Protein AF-A0A966V873-F1 (afdb_monomer_lite)

Secondary structure (DSSP, 8-state):
-----THHHHHHHHHHHHHHHHHHHHHHHHHHHHHHHHHHHHHHHHHHHHHHTT------------S--S-B---S-TTSSBPPEES-HHHHHHHHHHHHHHH-TT-TTTT-HHHHHHHHHHTTB-HHHHHHHHHHHHTTTTS--SS--S-THHHHHHHHHT-TT--B--TTSSEEE-TTSPEEE--SSHHHHH----BTTB----HHHHHHHHTGGGT--SHHHHHHHHS-GGGT--HHHHHHHHHHHHHHHHHHHGGGEE----S------------

pLDDT: mean 72.79, std 21.74, range [27.0, 98.56]

Radius of gyration: 26.05 Å; chains: 1; bounding box: 42×102×85 Å

Sequence (279 aa):
MKIINVKLYVKNLHIVQTYIVCGLTSLTLILFALPVSTYAAQKQLTRNQLKALGVYYLDTIVERPSTVSGPVAGSGSCYELAMPQINDLAVLAKAIDDHIKSKRPASPFVGLGADIVQGAVRNGVNPMFVVGNLRMESAYGTTGTGGAADTKDLATLLHRNFNAFGRTAGASQPNFASSTGRLWYKYPSWKDSVNSPGSSTTNTTDQPSLMKKVYLDDGLLTIGQYLGRYAPASDGNDESVYGKVLKEVIGSIISNAGSALNCTDNTTVVSAAGGQQAP

Foldseek 3Di:
DDDDDPVVVVVVVVVVVVVVVVVVVVVVVVVVVVVVVVVLVVLVVVCVVCVVVQNNDDDDQDDDDPDQDAWDDWDAFLQWQFAFTFGHQVLLLVLLLCLLCVQPVPAPCNVLSSLLSRLLSSLRTHSLLVSLLLCQQANRLPGGDDAPPDDPCRNVQCQQQVASRQAFGGPPAQWDADPVRTTRHRAPHVSLQRHDSDDPVHPRHHPSNVSRPPAVSVVNIHLLSCCCPRPNCVSVDDSVVSSVSSCVSSVSSCVSSPPSGDRPDPDDDPPPDDDDDDD

Structure (mmCIF, N/CA/C/O backbone):
data_AF-A0A966V873-F1
#
_entry.id   AF-A0A966V873-F1
#
loop_
_atom_site.group_PDB
_atom_site.id
_atom_site.type_symbol
_atom_site.label_atom_id
_atom_site.label_alt_id
_atom_site.label_comp_id
_atom_site.label_asym_id
_atom_site.label_entity_id
_atom_site.label_seq_id
_atom_site.pdbx_PDB_ins_code
_atom_site.Cartn_x
_atom_site.Cartn_y
_atom_site.Cartn_z
_atom_site.occupancy
_atom_site.B_iso_or_equiv
_atom_site.auth_seq_id
_atom_site.auth_comp_id
_atom_site.auth_asym_id
_atom_site.auth_atom_id
_atom_site.pdbx_PDB_model_num
ATOM 1 N N . MET A 1 1 ? -16.398 -60.148 66.668 1.00 37.19 1 MET A N 1
ATOM 2 C CA . MET A 1 1 ? -16.909 -59.005 65.879 1.00 37.19 1 MET A CA 1
ATOM 3 C C . MET A 1 1 ? -15.748 -58.036 65.657 1.00 37.19 1 MET A C 1
ATOM 5 O O . MET A 1 1 ? -15.286 -57.443 66.621 1.00 37.19 1 MET A O 1
ATOM 9 N N . LYS A 1 2 ? -15.166 -57.982 64.448 1.00 40.66 2 LYS A N 1
ATOM 10 C CA . LYS A 1 2 ? -14.027 -57.099 64.121 1.00 40.66 2 LYS A CA 1
ATOM 11 C C . LYS A 1 2 ? -14.566 -55.840 63.443 1.00 40.66 2 LYS A C 1
ATOM 13 O O . LYS A 1 2 ? -15.080 -55.922 62.334 1.00 40.66 2 LYS A O 1
ATOM 18 N N . ILE A 1 3 ? -14.457 -54.699 64.116 1.00 43.62 3 ILE A N 1
ATOM 19 C CA . ILE A 1 3 ? -14.801 -53.389 63.555 1.00 43.62 3 ILE A CA 1
ATOM 20 C C . ILE A 1 3 ? -13.621 -52.954 62.681 1.00 43.62 3 ILE A C 1
ATOM 22 O O . ILE A 1 3 ? -12.555 -52.610 63.188 1.00 43.62 3 ILE A O 1
ATOM 26 N N . ILE A 1 4 ? -13.792 -53.031 61.361 1.00 45.78 4 ILE A N 1
ATOM 27 C CA . ILE A 1 4 ? -12.821 -52.505 60.399 1.00 45.78 4 ILE A CA 1
ATOM 28 C C . ILE A 1 4 ? -12.968 -50.980 60.379 1.00 45.78 4 ILE A C 1
ATOM 30 O O . ILE A 1 4 ? -14.064 -50.436 60.270 1.00 45.78 4 ILE A O 1
ATOM 34 N N . ASN A 1 5 ? -11.842 -50.295 60.549 1.00 47.16 5 ASN A N 1
ATOM 35 C CA . ASN A 1 5 ? -11.756 -48.860 60.782 1.00 47.16 5 ASN A CA 1
ATOM 36 C C . ASN A 1 5 ? -12.041 -48.075 59.481 1.00 47.16 5 ASN A C 1
ATOM 38 O O . ASN A 1 5 ? -11.161 -47.885 58.643 1.00 47.16 5 ASN A O 1
ATOM 42 N N . VAL A 1 6 ? -13.288 -47.622 59.314 1.00 50.84 6 VAL A N 1
ATOM 43 C CA . VAL A 1 6 ? -13.828 -46.937 58.116 1.00 50.84 6 VAL A CA 1
ATOM 44 C C . VAL A 1 6 ? -13.081 -45.635 57.767 1.00 50.84 6 VAL A C 1
ATOM 46 O O . VAL A 1 6 ? -13.083 -45.200 56.616 1.00 50.84 6 VAL A O 1
ATOM 49 N N . LYS A 1 7 ? -12.356 -45.029 58.719 1.00 46.31 7 LYS A N 1
ATOM 50 C CA . LYS A 1 7 ? -11.635 -43.761 58.504 1.00 46.31 7 LYS A CA 1
ATOM 51 C C . LYS A 1 7 ? -10.459 -43.848 57.520 1.00 46.31 7 LYS A C 1
ATOM 53 O O . LYS A 1 7 ? -10.121 -42.827 56.925 1.00 46.31 7 LYS A O 1
ATOM 58 N N . LEU A 1 8 ? -9.850 -45.021 57.311 1.00 45.84 8 LEU A N 1
ATOM 59 C CA . LEU A 1 8 ? -8.729 -45.151 56.364 1.00 45.84 8 LEU A CA 1
ATOM 60 C C . LEU A 1 8 ? -9.183 -45.175 54.893 1.00 45.84 8 LEU A C 1
ATOM 62 O O . LEU A 1 8 ? -8.439 -44.746 54.015 1.00 45.84 8 LEU A O 1
ATOM 66 N N . TYR A 1 9 ? -10.407 -45.633 54.619 1.00 42.59 9 TYR A N 1
ATOM 67 C CA . TYR A 1 9 ? -10.900 -45.822 53.250 1.00 42.59 9 TYR A CA 1
ATOM 68 C C . TYR A 1 9 ? -11.278 -44.493 52.572 1.00 42.59 9 TYR A C 1
ATOM 70 O O . TYR A 1 9 ? -11.053 -44.305 51.379 1.00 42.59 9 TYR A O 1
ATOM 78 N N . VAL A 1 10 ? -11.775 -43.525 53.348 1.00 50.25 10 VAL A N 1
ATOM 79 C CA . VAL A 1 10 ? -12.246 -42.227 52.830 1.00 50.25 10 VAL A CA 1
ATOM 80 C C . VAL A 1 10 ? -11.087 -41.294 52.442 1.00 50.25 10 VAL A C 1
ATOM 82 O O . VAL A 1 10 ? -11.186 -40.569 51.455 1.00 50.25 10 VAL A O 1
ATOM 85 N N . LYS A 1 11 ? -9.949 -41.343 53.154 1.00 47.41 11 LYS A N 1
ATOM 86 C CA . LYS A 1 11 ? -8.761 -40.531 52.811 1.00 47.41 11 LYS A CA 1
ATOM 87 C C . LYS A 1 11 ? -8.122 -40.948 51.485 1.00 47.41 11 LYS A C 1
ATOM 89 O O . LYS A 1 11 ? -7.704 -40.083 50.722 1.00 47.41 11 LYS A O 1
ATOM 94 N N . ASN A 1 12 ? -8.084 -42.247 51.189 1.00 46.81 12 ASN A N 1
ATOM 95 C CA . ASN A 1 12 ? -7.509 -42.743 49.937 1.00 46.81 12 ASN A CA 1
ATOM 96 C C . ASN A 1 12 ? -8.406 -42.445 48.726 1.00 46.81 12 ASN A C 1
ATOM 98 O O . ASN A 1 12 ? -7.890 -42.195 47.640 1.00 46.81 12 ASN A O 1
ATOM 102 N N . LEU A 1 13 ? -9.729 -42.386 48.910 1.00 46.03 13 LEU A N 1
ATOM 103 C CA . LEU A 1 13 ? -10.665 -42.088 47.825 1.00 46.03 13 LEU A CA 1
ATOM 104 C C . LEU A 1 13 ? -10.528 -40.640 47.317 1.00 46.03 13 LEU A C 1
ATOM 106 O O . LEU A 1 13 ? -10.467 -40.426 46.110 1.00 46.03 13 LEU A O 1
ATOM 110 N N . HIS A 1 14 ? -10.376 -39.656 48.214 1.00 48.66 14 HIS A N 1
ATOM 111 C CA . HIS A 1 14 ? -10.175 -38.252 47.820 1.00 48.66 14 HIS A CA 1
ATOM 112 C C . HIS A 1 14 ? -8.833 -37.990 47.122 1.00 48.66 14 HIS A C 1
ATOM 114 O O . HIS A 1 14 ? -8.759 -37.162 46.211 1.00 48.66 14 HIS A O 1
ATOM 120 N N . ILE A 1 15 ? -7.779 -38.710 47.510 1.00 53.22 15 ILE A N 1
ATOM 121 C CA . ILE A 1 15 ? -6.464 -38.596 46.870 1.00 53.22 15 ILE A CA 1
ATOM 122 C C . ILE A 1 15 ? -6.537 -39.136 45.432 1.00 53.22 15 ILE A C 1
ATOM 124 O O . ILE A 1 15 ? -6.120 -38.452 44.499 1.00 53.22 15 ILE A O 1
ATOM 128 N N . VAL A 1 16 ? -7.159 -40.301 45.222 1.00 51.00 16 VAL A N 1
ATOM 129 C CA . VAL A 1 16 ? -7.329 -40.905 43.885 1.00 51.00 16 VAL A CA 1
ATOM 130 C C . VAL A 1 16 ? -8.210 -40.040 42.972 1.00 51.00 16 VAL A C 1
ATOM 132 O O . VAL A 1 16 ? -7.888 -39.861 41.799 1.00 51.00 16 VAL A O 1
ATOM 135 N N . GLN A 1 17 ? -9.270 -39.424 43.504 1.00 47.38 17 GLN A N 1
ATOM 136 C CA . GLN A 1 17 ? -10.156 -38.543 42.731 1.00 47.38 17 GLN A CA 1
ATOM 137 C C . GLN A 1 17 ? -9.451 -37.258 42.260 1.00 47.38 17 GLN A C 1
ATOM 139 O O . GLN A 1 17 ? -9.687 -36.800 41.144 1.00 47.38 17 GLN A O 1
ATOM 144 N N . THR A 1 18 ? -8.535 -36.712 43.065 1.00 50.09 18 THR A N 1
ATOM 145 C CA . THR A 1 18 ? -7.784 -35.489 42.727 1.00 50.09 18 THR A CA 1
ATOM 146 C C . THR A 1 18 ? -6.744 -35.740 41.625 1.00 50.09 18 THR A C 1
ATOM 148 O O . THR A 1 18 ? -6.610 -34.931 40.706 1.00 50.09 18 THR A O 1
ATOM 151 N N . TYR A 1 19 ? -6.055 -36.889 41.643 1.00 51.12 19 TYR A N 1
ATOM 152 C CA . TYR A 1 19 ? -5.093 -37.244 40.589 1.00 51.12 19 TYR A CA 1
ATOM 153 C C . TYR A 1 19 ? -5.759 -37.550 39.239 1.00 51.12 19 TYR A C 1
ATOM 155 O O . TYR A 1 19 ? -5.206 -37.199 38.197 1.00 51.12 19 TYR A O 1
ATOM 163 N N . ILE A 1 20 ? -6.960 -38.138 39.237 1.00 53.00 20 ILE A N 1
ATOM 164 C CA . ILE A 1 20 ? -7.713 -38.421 38.003 1.00 53.00 20 ILE A CA 1
ATOM 165 C C . ILE A 1 20 ? -8.189 -37.118 37.335 1.00 53.00 20 ILE A C 1
ATOM 167 O O . ILE A 1 20 ? -8.072 -36.976 36.117 1.00 53.00 20 ILE A O 1
ATOM 171 N N . VAL A 1 21 ? -8.648 -36.131 38.114 1.00 50.31 21 VAL A N 1
ATOM 172 C CA . VAL A 1 21 ? -9.117 -34.833 37.590 1.00 50.31 21 VAL A CA 1
ATOM 173 C C . VAL A 1 21 ? -7.961 -33.968 37.057 1.00 50.31 21 VAL A C 1
ATOM 175 O O . VAL A 1 21 ? -8.098 -33.357 35.994 1.00 50.31 21 VAL A O 1
ATOM 178 N N . CYS A 1 22 ? -6.793 -33.963 37.711 1.00 50.56 22 CYS A N 1
ATOM 179 C CA . CYS A 1 22 ? -5.600 -33.281 37.182 1.00 50.56 22 CYS A CA 1
ATOM 180 C C . CYS A 1 22 ? -4.996 -33.993 35.955 1.00 50.56 22 CYS A C 1
ATOM 182 O O . CYS A 1 22 ? -4.535 -33.331 35.026 1.00 50.56 22 CYS A O 1
ATOM 184 N N . GLY A 1 23 ? -5.021 -35.330 35.906 1.00 48.12 23 GLY A N 1
ATOM 185 C CA . GLY A 1 23 ? -4.527 -36.097 34.756 1.00 48.12 23 GLY A CA 1
ATOM 186 C C . GLY A 1 23 ? -5.376 -35.907 33.494 1.00 48.12 23 GLY A C 1
ATOM 187 O O . GLY A 1 23 ? -4.832 -35.715 32.408 1.00 48.12 23 GLY A O 1
ATOM 188 N N . LEU A 1 24 ? -6.707 -35.885 33.635 1.00 50.31 24 LEU A N 1
ATOM 189 C CA . LEU A 1 24 ? -7.634 -35.682 32.515 1.00 50.31 24 LEU A CA 1
ATOM 190 C C . LEU A 1 24 ? -7.596 -34.251 31.962 1.00 50.31 24 LEU A C 1
ATOM 192 O O . LEU A 1 24 ? -7.612 -34.085 30.746 1.00 50.31 24 LEU A O 1
ATOM 196 N N . THR A 1 25 ? -7.471 -33.231 32.819 1.00 49.88 25 THR A N 1
ATOM 197 C CA . THR A 1 25 ? -7.364 -31.826 32.373 1.00 49.88 25 THR A CA 1
ATOM 198 C C . THR A 1 25 ? -6.040 -31.543 31.653 1.00 49.88 25 THR A C 1
ATOM 200 O O . THR A 1 25 ? -6.026 -30.853 30.629 1.00 49.88 25 THR A O 1
ATOM 203 N N . SER A 1 26 ? -4.943 -32.156 32.109 1.00 51.91 26 SER A N 1
ATOM 204 C CA . SER A 1 26 ? -3.627 -32.079 31.455 1.00 51.91 26 SER A CA 1
ATOM 205 C C . SER A 1 26 ? -3.613 -32.770 30.085 1.00 51.91 26 SER A C 1
ATOM 207 O O . SER A 1 26 ? -3.055 -32.239 29.126 1.00 51.91 26 SER A O 1
ATOM 209 N N . LEU A 1 27 ? -4.270 -33.930 29.960 1.00 44.75 27 LEU A N 1
ATOM 210 C CA . LEU A 1 27 ? -4.341 -34.681 28.702 1.00 44.75 27 LEU A CA 1
ATOM 211 C C . LEU A 1 27 ? -5.223 -33.976 27.657 1.00 44.75 27 LEU A C 1
ATOM 213 O O . LEU A 1 27 ? -4.875 -33.962 26.476 1.00 44.75 27 LEU A O 1
ATOM 217 N N . THR A 1 28 ? -6.311 -33.317 28.077 1.00 51.28 28 THR A N 1
ATOM 218 C CA . THR A 1 28 ? -7.119 -32.483 27.172 1.00 51.28 28 THR A CA 1
ATOM 219 C C . THR A 1 28 ? -6.353 -31.261 26.660 1.00 51.28 28 THR A C 1
ATOM 221 O O . THR A 1 28 ? -6.455 -30.955 25.476 1.00 51.28 28 THR A O 1
ATOM 224 N N . LEU A 1 29 ? -5.518 -30.604 27.478 1.00 48.44 29 LEU A N 1
ATOM 225 C CA . LEU A 1 29 ? -4.709 -29.463 27.016 1.00 48.44 29 LEU A CA 1
ATOM 226 C C . LEU A 1 29 ? -3.662 -29.867 25.961 1.00 48.44 29 LEU A C 1
ATOM 228 O O . LEU A 1 29 ? -3.406 -29.113 25.023 1.00 48.44 29 LEU A O 1
ATOM 232 N N . ILE A 1 30 ? -3.084 -31.065 26.084 1.00 49.97 30 ILE A N 1
ATOM 233 C CA . ILE A 1 30 ? -2.081 -31.581 25.138 1.00 49.97 30 ILE A CA 1
ATOM 234 C C . ILE A 1 30 ? -2.737 -31.976 23.803 1.00 49.97 30 ILE A C 1
ATOM 236 O O . ILE A 1 30 ? -2.179 -31.702 22.742 1.00 49.97 30 ILE A O 1
ATOM 240 N N . LEU A 1 31 ? -3.948 -32.542 23.824 1.00 48.44 31 LEU A N 1
ATOM 241 C CA . LEU A 1 31 ? -4.671 -32.938 22.607 1.00 48.44 31 LEU A CA 1
ATOM 242 C C . LEU A 1 31 ? -5.185 -31.748 21.771 1.00 48.44 31 LEU A C 1
ATOM 244 O O . LEU A 1 31 ? -5.265 -31.874 20.551 1.00 48.44 31 LEU A O 1
ATOM 248 N N . PHE A 1 32 ? -5.455 -30.583 22.375 1.00 48.62 32 PHE A N 1
ATOM 249 C CA . PHE A 1 32 ? -5.825 -29.363 21.633 1.00 48.62 32 PHE A CA 1
ATOM 250 C C . PHE A 1 32 ? -4.624 -28.533 21.139 1.00 48.62 32 PHE A C 1
ATOM 252 O O . PHE A 1 32 ? -4.775 -27.751 20.201 1.00 48.62 32 PHE A O 1
ATOM 259 N N . ALA A 1 33 ? -3.422 -28.718 21.699 1.00 47.09 33 ALA A N 1
ATOM 260 C CA . ALA A 1 33 ? -2.217 -27.994 21.274 1.00 47.09 33 ALA A CA 1
ATOM 261 C C . ALA A 1 33 ? -1.510 -28.616 20.046 1.00 47.09 33 ALA A C 1
ATOM 263 O O . ALA A 1 33 ? -0.855 -27.913 19.272 1.00 47.09 33 ALA A O 1
ATOM 264 N N . LEU A 1 34 ? -1.658 -29.927 19.831 1.00 45.59 34 LEU A N 1
ATOM 265 C CA . LEU A 1 34 ? -1.016 -30.657 18.728 1.00 45.59 34 LEU A CA 1
ATOM 266 C C . LEU A 1 34 ? -1.559 -30.346 17.308 1.00 45.59 34 LEU A C 1
ATOM 268 O O . LEU A 1 34 ? -0.739 -30.264 16.385 1.00 45.59 34 LEU A O 1
ATOM 272 N N . PRO A 1 35 ? -2.869 -30.122 17.063 1.00 47.97 35 PRO A N 1
ATOM 273 C CA . PRO A 1 35 ? -3.351 -29.845 15.704 1.00 47.97 35 PRO A CA 1
ATOM 274 C C . PRO A 1 35 ? -3.016 -28.427 15.205 1.00 47.97 35 PRO A C 1
ATOM 276 O O . PRO A 1 35 ? -2.856 -28.220 14.005 1.00 47.97 35 PRO A O 1
ATOM 279 N N . VAL A 1 36 ? -2.857 -27.440 16.097 1.00 49.72 36 VAL A N 1
ATOM 280 C CA . VAL A 1 36 ? -2.566 -26.050 15.686 1.00 49.72 36 VAL A CA 1
ATOM 281 C C . VAL A 1 36 ? -1.094 -25.881 15.291 1.00 49.72 36 VAL A C 1
ATOM 283 O O . VAL A 1 36 ? -0.786 -25.238 14.286 1.00 49.72 36 VAL A O 1
ATOM 286 N N . SER A 1 37 ? -0.182 -26.513 16.039 1.00 52.66 37 SER A N 1
ATOM 287 C CA . SER A 1 37 ? 1.261 -26.456 15.765 1.00 52.66 37 SER A CA 1
ATOM 288 C C . SER A 1 37 ? 1.638 -27.194 14.472 1.00 52.66 37 SER A C 1
ATOM 290 O O . SER A 1 37 ? 2.462 -26.716 13.693 1.00 52.66 37 SER A O 1
ATOM 292 N N . THR A 1 38 ? 0.973 -28.318 14.180 1.00 56.75 38 THR A N 1
ATOM 293 C CA . THR A 1 38 ? 1.206 -29.096 12.951 1.00 56.75 38 THR A CA 1
ATOM 294 C C . THR A 1 38 ? 0.726 -28.367 11.703 1.00 56.75 38 THR A C 1
ATOM 296 O O . THR A 1 38 ? 1.454 -28.338 10.717 1.00 56.75 38 THR A O 1
ATOM 299 N N . TYR A 1 39 ? -0.431 -27.700 11.743 1.00 56.69 39 TYR A N 1
ATOM 300 C CA . TYR A 1 39 ? -0.934 -26.951 10.590 1.00 56.69 39 TYR A CA 1
ATOM 301 C C . TYR A 1 39 ? -0.054 -25.743 10.236 1.00 56.69 39 TYR A C 1
ATOM 303 O O . TYR A 1 39 ? 0.289 -25.541 9.069 1.00 56.69 39 TYR A O 1
ATOM 311 N N . ALA A 1 40 ? 0.365 -24.958 11.236 1.00 52.56 40 ALA A N 1
ATOM 312 C CA . ALA A 1 40 ? 1.265 -23.825 11.020 1.00 52.56 40 ALA A CA 1
ATOM 313 C C . ALA A 1 40 ? 2.642 -24.282 10.502 1.00 52.56 40 ALA A C 1
ATOM 315 O O . ALA A 1 40 ? 3.160 -23.716 9.535 1.00 52.56 40 ALA A O 1
ATOM 316 N N . ALA A 1 41 ? 3.202 -25.348 11.084 1.00 57.09 41 ALA A N 1
ATOM 317 C CA . ALA A 1 41 ? 4.461 -25.939 10.637 1.00 57.09 41 ALA A CA 1
ATOM 318 C C . ALA A 1 41 ? 4.359 -26.529 9.221 1.00 57.09 41 ALA A C 1
ATOM 320 O O . ALA A 1 41 ? 5.263 -26.338 8.409 1.00 57.09 41 ALA A O 1
ATOM 321 N N . GLN A 1 42 ? 3.247 -27.185 8.887 1.00 57.44 42 GLN A N 1
ATOM 322 C CA . GLN A 1 42 ? 2.999 -27.749 7.562 1.00 57.44 42 GLN A CA 1
ATOM 323 C C . GLN A 1 42 ? 2.837 -26.645 6.513 1.00 57.44 42 GLN A C 1
ATOM 325 O O . GLN A 1 42 ? 3.470 -26.712 5.463 1.00 57.44 42 GLN A O 1
ATOM 330 N N . LYS A 1 43 ? 2.100 -25.570 6.825 1.00 60.28 43 LYS A N 1
ATOM 331 C CA . LYS A 1 43 ? 2.003 -24.382 5.963 1.00 60.28 43 LYS A CA 1
ATOM 332 C C . LYS A 1 43 ? 3.382 -23.751 5.734 1.00 60.28 43 LYS A C 1
ATOM 334 O O . LYS A 1 43 ? 3.704 -23.383 4.605 1.00 60.28 43 LYS A O 1
ATOM 339 N N . GLN A 1 44 ? 4.224 -23.675 6.767 1.00 60.25 44 GLN A N 1
ATOM 340 C CA . GLN A 1 44 ? 5.598 -23.179 6.644 1.00 60.25 44 GLN A CA 1
ATOM 341 C C . GLN A 1 44 ? 6.480 -24.090 5.780 1.00 60.25 44 GLN A C 1
ATOM 343 O O . GLN A 1 44 ? 7.214 -23.596 4.923 1.00 60.25 44 GLN A O 1
ATOM 348 N N . LEU A 1 45 ? 6.382 -25.408 5.958 1.00 60.38 45 LEU A N 1
ATOM 349 C CA . LEU A 1 45 ? 7.117 -26.396 5.170 1.00 60.38 45 LEU A CA 1
ATOM 350 C C . LEU A 1 45 ? 6.736 -26.311 3.687 1.00 60.38 45 LEU A C 1
ATOM 352 O O . LEU A 1 45 ? 7.615 -26.204 2.834 1.00 60.38 45 LEU A O 1
ATOM 356 N N . THR A 1 46 ? 5.436 -26.265 3.386 1.00 61.84 46 THR A N 1
ATOM 357 C CA . THR A 1 46 ? 4.928 -26.110 2.020 1.00 61.84 46 THR A CA 1
ATOM 358 C C . THR A 1 46 ? 5.412 -24.799 1.400 1.00 61.84 46 THR A C 1
ATOM 360 O O . THR A 1 46 ? 5.892 -24.804 0.270 1.00 61.84 46 THR A O 1
ATOM 363 N N . ARG A 1 47 ? 5.393 -23.679 2.139 1.00 61.03 47 ARG A N 1
ATOM 364 C CA . ARG A 1 47 ? 5.959 -22.404 1.657 1.00 61.03 47 ARG A CA 1
ATOM 365 C C . ARG A 1 47 ? 7.448 -22.506 1.332 1.00 61.03 47 ARG A C 1
ATOM 367 O O . ARG A 1 47 ? 7.878 -21.990 0.304 1.00 61.03 47 ARG A O 1
ATOM 374 N N . ASN A 1 48 ? 8.235 -23.164 2.179 1.00 63.81 48 ASN A N 1
ATOM 375 C CA . ASN A 1 48 ? 9.672 -23.325 1.958 1.00 63.81 48 ASN A CA 1
ATOM 376 C C . ASN A 1 48 ? 9.971 -24.216 0.745 1.00 63.81 48 ASN A C 1
ATOM 378 O O . ASN A 1 48 ? 10.848 -23.888 -0.051 1.00 63.81 48 ASN A O 1
ATOM 382 N N . GLN A 1 49 ? 9.207 -25.295 0.565 1.00 63.53 49 GLN A N 1
ATOM 383 C CA . GLN A 1 49 ? 9.306 -26.169 -0.607 1.00 63.53 49 GLN A CA 1
ATOM 384 C C . GLN A 1 49 ? 8.947 -25.427 -1.899 1.00 63.53 49 GLN A C 1
ATOM 386 O O . GLN A 1 49 ? 9.660 -25.536 -2.891 1.00 63.53 49 GLN A O 1
ATOM 391 N N . LEU A 1 50 ? 7.892 -24.612 -1.882 1.00 53.47 50 LEU A N 1
ATOM 392 C CA . LEU A 1 50 ? 7.495 -23.799 -3.032 1.00 53.47 50 LEU A CA 1
ATOM 393 C C . LEU A 1 50 ? 8.557 -22.749 -3.381 1.00 53.47 50 LEU A C 1
ATOM 395 O O . LEU A 1 50 ? 8.931 -22.632 -4.546 1.00 53.47 50 LEU A O 1
ATOM 399 N N . LYS A 1 51 ? 9.125 -22.058 -2.382 1.00 55.94 51 LYS A N 1
ATOM 400 C CA . LYS A 1 51 ? 10.252 -21.131 -2.587 1.00 55.94 51 LYS A CA 1
ATOM 401 C C . LYS A 1 51 ? 11.461 -21.827 -3.215 1.00 55.94 51 LYS A C 1
ATOM 403 O O . LYS A 1 51 ? 12.077 -21.258 -4.111 1.00 55.94 51 LYS A O 1
ATOM 408 N N . ALA A 1 52 ? 11.776 -23.051 -2.787 1.00 54.12 52 ALA A N 1
ATOM 409 C CA . ALA A 1 52 ? 12.859 -23.848 -3.368 1.00 54.12 52 ALA A CA 1
ATOM 410 C C . ALA A 1 52 ? 12.597 -24.238 -4.836 1.00 54.12 52 ALA A C 1
ATOM 412 O O . ALA A 1 52 ? 13.538 -24.420 -5.600 1.00 54.12 52 ALA A O 1
ATOM 413 N N . LEU A 1 53 ? 11.327 -24.307 -5.243 1.00 45.94 53 LEU A N 1
ATOM 414 C CA . LEU A 1 53 ? 10.894 -24.540 -6.624 1.00 45.94 53 LEU A CA 1
ATOM 415 C C . LEU A 1 53 ? 10.690 -23.239 -7.425 1.00 45.94 53 LEU A C 1
ATOM 417 O O . LEU A 1 53 ? 10.141 -23.270 -8.524 1.00 45.94 53 LEU A O 1
ATOM 421 N N . GLY A 1 54 ? 11.088 -22.080 -6.886 1.00 37.34 54 GLY A N 1
ATOM 422 C CA . GLY A 1 54 ? 10.889 -20.774 -7.528 1.00 37.34 54 GLY A CA 1
ATOM 423 C C . GLY A 1 54 ? 9.433 -20.285 -7.525 1.00 37.34 54 GLY A C 1
ATOM 424 O O . GLY A 1 54 ? 9.110 -19.287 -8.171 1.00 37.34 54 GLY A O 1
ATOM 425 N N . VAL A 1 55 ? 8.547 -20.964 -6.791 1.00 41.16 55 VAL A N 1
ATOM 426 C CA . VAL A 1 55 ? 7.152 -20.578 -6.569 1.00 41.16 55 VAL A CA 1
ATOM 427 C C . VAL A 1 55 ? 7.081 -19.782 -5.271 1.00 41.16 55 VAL A C 1
ATOM 429 O O . VAL A 1 55 ? 6.936 -20.311 -4.173 1.00 41.16 55 VAL A O 1
ATOM 432 N N . TYR A 1 56 ? 7.201 -18.466 -5.386 1.00 49.59 56 TYR A N 1
ATOM 433 C CA . TYR A 1 56 ? 7.199 -17.582 -4.218 1.00 49.59 56 TYR A CA 1
ATOM 434 C C . TYR A 1 56 ? 5.790 -17.308 -3.666 1.00 49.59 56 TYR A C 1
ATOM 436 O O . TYR A 1 56 ? 5.661 -16.786 -2.558 1.00 49.59 56 TYR A O 1
ATOM 444 N N . TYR A 1 57 ? 4.737 -17.674 -4.410 1.00 46.88 57 TYR A N 1
ATOM 445 C CA . TYR A 1 57 ? 3.344 -17.362 -4.090 1.00 46.88 57 TYR A CA 1
ATOM 446 C C . TYR A 1 57 ? 2.434 -18.532 -4.471 1.00 46.88 57 TYR A C 1
ATOM 448 O O . TYR A 1 57 ? 2.479 -18.999 -5.604 1.00 46.88 57 TYR A O 1
ATOM 456 N N . LEU A 1 58 ? 1.601 -18.982 -3.529 1.00 40.59 58 LEU A N 1
ATOM 457 C CA . LEU A 1 58 ? 0.518 -19.933 -3.782 1.00 40.59 58 LEU A CA 1
ATOM 458 C C . LEU A 1 58 ? -0.818 -19.209 -3.599 1.00 40.59 58 LEU A C 1
ATOM 460 O O . LEU A 1 58 ? -0.989 -18.476 -2.618 1.00 40.59 58 LEU A O 1
ATOM 464 N N . ASP A 1 59 ? -1.747 -19.382 -4.533 1.00 45.31 59 ASP A N 1
ATOM 465 C CA . ASP A 1 59 ? -3.091 -18.818 -4.445 1.00 45.31 59 ASP A CA 1
ATOM 466 C C . ASP A 1 59 ? -4.016 -19.731 -3.655 1.00 45.31 59 ASP A C 1
ATOM 468 O O . ASP A 1 59 ? -4.382 -20.819 -4.086 1.00 45.31 59 ASP A O 1
ATOM 472 N N . THR A 1 60 ? -4.394 -19.269 -2.466 1.00 40.66 60 THR A N 1
ATOM 473 C CA . THR A 1 60 ? -5.558 -19.777 -1.750 1.00 40.66 60 THR A CA 1
ATOM 474 C C . THR A 1 60 ? -6.644 -18.717 -1.818 1.00 40.66 60 THR A C 1
ATOM 476 O O . THR A 1 60 ? -6.452 -17.585 -1.374 1.00 40.66 60 THR A O 1
ATOM 479 N N . ILE A 1 61 ? -7.771 -19.097 -2.418 1.00 39.44 61 ILE A N 1
ATOM 480 C CA . ILE A 1 61 ? -8.995 -18.302 -2.470 1.00 39.44 61 ILE A CA 1
ATOM 481 C C . ILE A 1 61 ? -9.492 -18.137 -1.029 1.00 39.44 61 ILE A C 1
ATOM 483 O O . ILE A 1 61 ? -9.745 -19.128 -0.348 1.00 39.44 61 ILE A O 1
ATOM 487 N N . VAL A 1 62 ? -9.635 -16.896 -0.567 1.00 39.78 62 VAL A N 1
ATOM 488 C CA . VAL A 1 62 ? -10.480 -16.569 0.587 1.00 39.78 62 VAL A CA 1
ATOM 489 C C . VAL A 1 62 ? -11.604 -15.688 0.058 1.00 39.78 62 VAL A C 1
ATOM 491 O O . VAL A 1 62 ? -11.353 -14.627 -0.515 1.00 39.78 62 VAL A O 1
ATOM 494 N N . GLU A 1 63 ? -12.843 -16.158 0.183 1.00 38.28 63 GLU A N 1
ATOM 495 C CA . GLU A 1 63 ? -14.019 -15.416 -0.264 1.00 38.28 63 GLU A CA 1
ATOM 496 C C . GLU A 1 63 ? -14.328 -14.205 0.646 1.00 38.28 63 GLU A C 1
ATOM 498 O O . GLU A 1 63 ? -14.565 -14.369 1.836 1.00 38.28 63 GLU A O 1
ATOM 503 N N . ARG A 1 64 ? -14.374 -13.021 0.000 1.00 47.06 64 ARG A N 1
ATOM 504 C CA . ARG A 1 64 ? -15.231 -11.809 0.167 1.00 47.06 64 ARG A CA 1
ATOM 505 C C . ARG A 1 64 ? -15.330 -11.042 1.510 1.00 47.06 64 ARG A C 1
ATOM 507 O O . ARG A 1 64 ? -15.356 -11.629 2.581 1.00 47.06 64 ARG A O 1
ATOM 514 N N . PRO A 1 65 ? -15.444 -9.688 1.437 1.00 43.09 65 PRO A N 1
ATOM 515 C CA . PRO A 1 65 ? -16.693 -8.994 1.045 1.00 43.09 65 PRO A CA 1
ATOM 516 C C . PRO A 1 65 ? -16.605 -8.166 -0.252 1.00 43.09 65 PRO A C 1
ATOM 518 O O . PRO A 1 65 ? -15.572 -7.594 -0.591 1.00 43.09 65 PRO A O 1
ATOM 521 N N . SER A 1 66 ? -17.726 -8.072 -0.975 1.00 45.91 66 SER A N 1
ATOM 522 C CA . SER A 1 66 ? -17.870 -7.390 -2.275 1.00 45.91 66 SER A CA 1
ATOM 523 C C . SER A 1 66 ? -18.623 -6.058 -2.232 1.00 45.91 66 SER A C 1
ATOM 525 O O . SER A 1 66 ? -19.051 -5.571 -3.273 1.00 45.91 66 SER A O 1
ATOM 527 N N . THR A 1 67 ? -18.787 -5.447 -1.066 1.00 46.91 67 THR A N 1
ATOM 528 C CA . THR A 1 67 ? -19.443 -4.139 -0.940 1.00 46.91 67 THR A CA 1
ATOM 529 C C . THR A 1 67 ? -18.729 -3.305 0.112 1.00 46.91 67 THR A C 1
ATOM 531 O O . THR A 1 67 ? -18.485 -3.770 1.223 1.00 46.91 67 THR A O 1
ATOM 534 N N . VAL A 1 68 ? -18.376 -2.071 -0.257 1.00 53.06 68 VAL A N 1
ATOM 535 C CA . VAL A 1 68 ? -17.773 -1.069 0.630 1.00 53.06 68 VAL A CA 1
ATOM 536 C C . VAL A 1 68 ? -18.895 -0.471 1.479 1.00 53.06 68 VAL A C 1
ATOM 538 O O . VAL A 1 68 ? -19.383 0.618 1.199 1.00 53.06 68 VAL A O 1
ATOM 541 N N . SER A 1 69 ? -19.397 -1.213 2.462 1.00 55.81 69 SER A N 1
ATOM 542 C CA . SER A 1 69 ? -20.371 -0.659 3.402 1.00 55.81 69 SER A CA 1
ATOM 543 C C . SER A 1 69 ? -20.274 -1.332 4.759 1.00 55.81 69 SER A C 1
ATOM 545 O O . SER A 1 69 ? -20.412 -2.552 4.856 1.00 55.81 69 SER A O 1
ATOM 547 N N . GLY A 1 70 ? -20.121 -0.511 5.793 1.00 59.44 70 GLY A N 1
ATOM 548 C CA . GLY A 1 70 ? -20.184 -0.931 7.186 1.00 59.44 70 GLY A CA 1
ATOM 549 C C . GLY A 1 70 ? -18.822 -1.130 7.852 1.00 59.44 70 GLY A C 1
ATOM 550 O O . GLY A 1 70 ? -17.778 -1.051 7.194 1.00 59.44 70 GLY A O 1
ATOM 551 N N . PRO A 1 71 ? -18.843 -1.361 9.173 1.00 69.25 71 PRO A N 1
ATOM 552 C CA . PRO A 1 71 ? -17.641 -1.574 9.950 1.00 69.25 71 PRO A CA 1
ATOM 553 C C . PRO A 1 71 ? -16.980 -2.903 9.580 1.00 69.25 71 PRO A C 1
ATOM 555 O O . PRO A 1 71 ? -17.645 -3.917 9.365 1.00 69.25 71 PRO A O 1
ATOM 558 N N . VAL A 1 72 ? -15.653 -2.904 9.562 1.00 78.69 72 VAL A N 1
ATOM 559 C CA . VAL A 1 72 ? -14.825 -4.094 9.395 1.00 78.69 72 VAL A CA 1
ATOM 560 C C . VAL A 1 72 ? -14.043 -4.309 10.681 1.00 78.69 72 VAL A C 1
ATOM 562 O O . VAL A 1 72 ? -13.310 -3.430 11.140 1.00 78.69 72 VAL A O 1
ATOM 565 N N . ALA A 1 73 ? -14.216 -5.492 11.268 1.00 78.81 73 ALA A N 1
ATOM 566 C CA . ALA A 1 73 ? -13.452 -5.901 12.434 1.00 78.81 73 ALA A CA 1
ATOM 567 C C . ALA A 1 73 ? -11.978 -6.092 12.055 1.00 78.81 73 ALA A C 1
ATOM 569 O O . ALA A 1 73 ? -11.664 -6.743 11.060 1.00 78.81 73 ALA A O 1
ATOM 570 N N . GLY A 1 74 ? -11.084 -5.558 12.878 1.00 79.19 74 GLY A N 1
ATOM 571 C CA . GLY A 1 74 ? -9.642 -5.724 12.766 1.00 79.19 74 GLY A CA 1
ATOM 572 C C . GLY A 1 74 ? -9.031 -5.721 14.161 1.00 79.19 74 GLY A C 1
ATOM 573 O O . GLY A 1 74 ? -9.579 -5.104 15.073 1.00 79.19 74 GLY A O 1
ATOM 574 N N . SER A 1 75 ? -7.942 -6.463 14.341 1.00 77.62 75 SER A N 1
ATOM 575 C CA . SER A 1 75 ? -7.265 -6.612 15.635 1.00 77.62 75 SER A CA 1
ATOM 576 C C . SER A 1 75 ? -5.913 -5.902 15.694 1.00 77.62 75 SER A C 1
ATOM 578 O O . SER A 1 75 ? -5.261 -5.956 16.732 1.00 77.62 75 SER A O 1
ATOM 580 N N . GLY A 1 76 ? -5.458 -5.314 14.583 1.00 84.38 76 GLY A N 1
ATOM 581 C CA . GLY A 1 76 ? -4.196 -4.579 14.523 1.00 84.38 76 GLY A CA 1
ATOM 582 C C . GLY A 1 76 ? -4.325 -3.155 15.054 1.00 84.38 76 GLY A C 1
ATOM 583 O O . GLY A 1 76 ? -5.409 -2.569 15.046 1.00 84.38 76 GLY A O 1
ATOM 584 N N . SER A 1 77 ? -3.206 -2.578 15.483 1.00 91.44 77 SER A N 1
ATOM 585 C CA . SER A 1 77 ? -3.123 -1.135 15.732 1.00 91.44 77 SER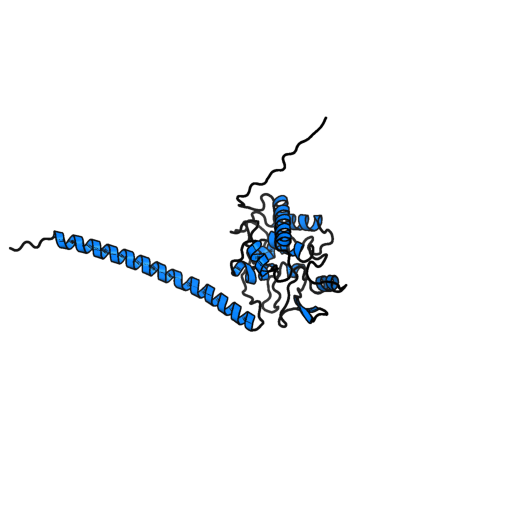 A CA 1
ATOM 586 C C . SER A 1 77 ? -3.078 -0.346 14.417 1.00 91.44 77 SER A C 1
ATOM 588 O O . SER A 1 77 ? -2.787 -0.896 13.349 1.00 91.44 77 SER A O 1
ATOM 590 N N . CYS A 1 78 ? -3.326 0.967 14.456 1.00 93.12 78 CYS A N 1
ATOM 591 C CA . CYS A 1 78 ? -3.296 1.763 13.225 1.00 93.12 78 CYS A CA 1
ATOM 592 C C . CYS A 1 78 ? -1.888 1.901 12.622 1.00 93.12 78 CYS A C 1
ATOM 594 O O . CYS A 1 78 ? -1.774 2.204 11.432 1.00 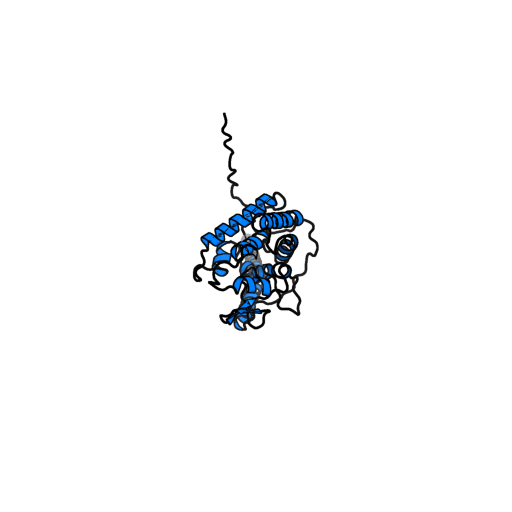93.12 78 CYS A O 1
ATOM 596 N N . TYR A 1 79 ? -0.833 1.618 13.394 1.00 94.44 79 TYR A N 1
ATOM 597 C CA . TYR A 1 79 ? 0.564 1.622 12.943 1.00 94.44 79 TYR A CA 1
ATOM 598 C C . TYR A 1 79 ? 1.139 0.224 12.671 1.00 94.44 79 TYR A C 1
ATOM 600 O O . TYR A 1 79 ? 2.329 0.095 12.377 1.00 94.44 79 TYR A O 1
ATOM 608 N N . GLU A 1 80 ? 0.323 -0.824 12.749 1.00 94.56 80 GLU A N 1
ATOM 609 C CA . GLU A 1 80 ? 0.722 -2.193 12.424 1.00 94.56 80 GLU A CA 1
ATOM 610 C C . GLU A 1 80 ? 0.307 -2.598 11.009 1.00 94.56 80 GLU A C 1
ATOM 612 O O . GLU A 1 80 ? -0.553 -1.986 10.373 1.00 94.56 80 GLU A O 1
ATOM 617 N N . LEU A 1 81 ? 0.941 -3.659 10.510 1.00 94.44 81 LEU A N 1
ATOM 618 C CA . LEU A 1 81 ? 0.622 -4.269 9.228 1.00 94.44 81 LEU A CA 1
ATOM 619 C C . LEU A 1 81 ? -0.763 -4.929 9.235 1.00 94.44 81 LEU A C 1
ATOM 621 O O . LEU A 1 81 ? -1.440 -4.947 8.206 1.00 94.44 81 LEU A O 1
ATOM 625 N N . ALA A 1 82 ? -1.173 -5.490 10.374 1.00 92.44 82 ALA A N 1
ATOM 626 C CA . ALA A 1 82 ? -2.489 -6.091 10.541 1.00 92.44 82 ALA A CA 1
ATOM 627 C C . ALA A 1 82 ? -3.584 -5.022 10.458 1.00 92.44 82 ALA A C 1
ATOM 629 O O . ALA A 1 82 ? -3.429 -3.918 10.974 1.00 92.44 82 ALA A O 1
ATOM 630 N N . MET A 1 83 ? -4.699 -5.353 9.811 1.00 92.25 83 MET A N 1
ATOM 631 C CA . MET A 1 83 ? -5.812 -4.422 9.636 1.00 92.25 83 MET A CA 1
ATOM 632 C C . MET A 1 83 ? -6.365 -3.929 10.989 1.00 92.25 83 MET A C 1
ATOM 634 O O . MET A 1 83 ? -6.701 -4.765 11.840 1.00 92.25 83 MET A O 1
ATOM 638 N N . PRO A 1 84 ? -6.502 -2.601 11.182 1.00 92.38 84 PRO A N 1
ATOM 639 C CA . PRO A 1 84 ? -7.177 -2.044 12.345 1.00 92.38 84 PRO A CA 1
ATOM 640 C C . PRO A 1 84 ? -8.692 -2.160 12.208 1.00 92.38 84 PRO A C 1
ATOM 642 O O . PRO A 1 84 ? -9.216 -2.469 11.137 1.00 92.38 84 PRO A O 1
ATOM 645 N N . GLN A 1 85 ? -9.419 -1.877 13.283 1.00 90.62 85 GLN A N 1
ATOM 646 C CA . GLN A 1 85 ? -10.864 -1.725 13.183 1.00 90.62 85 GLN A CA 1
ATOM 647 C C . GLN A 1 85 ? -11.206 -0.467 12.365 1.00 90.62 85 GLN A C 1
ATOM 649 O O . GLN A 1 85 ? -10.766 0.644 12.674 1.00 90.62 85 GLN A O 1
ATOM 654 N N . ILE A 1 86 ? -12.035 -0.651 11.336 1.00 90.81 86 ILE A N 1
ATOM 655 C CA . ILE A 1 86 ? -12.498 0.414 10.443 1.00 90.81 86 ILE A CA 1
ATOM 656 C C . ILE A 1 86 ? -14.006 0.552 10.629 1.00 90.81 86 ILE A C 1
ATOM 658 O O . ILE A 1 86 ? -14.738 -0.409 10.424 1.00 90.81 86 ILE A O 1
ATOM 662 N N . ASN A 1 87 ? -14.479 1.733 11.011 1.00 90.69 87 ASN A N 1
ATOM 663 C CA . ASN A 1 87 ? -15.901 2.012 11.218 1.00 90.69 87 ASN A CA 1
ATOM 664 C C . ASN A 1 87 ? -16.594 2.454 9.923 1.00 90.69 87 ASN A C 1
ATOM 666 O O . ASN A 1 87 ? -17.770 2.153 9.726 1.00 90.69 87 ASN A O 1
ATOM 670 N N . ASP A 1 88 ? -15.863 3.145 9.042 1.00 89.62 88 ASP A N 1
ATOM 671 C CA . ASP A 1 88 ? -16.381 3.644 7.769 1.00 89.62 88 ASP A CA 1
ATOM 672 C C . ASP A 1 88 ? -15.333 3.507 6.654 1.00 89.62 88 ASP A C 1
ATOM 674 O O . ASP A 1 88 ? -14.356 4.257 6.564 1.00 89.62 88 ASP A O 1
ATOM 678 N N . LEU A 1 89 ? -15.549 2.520 5.784 1.00 90.31 89 LEU A N 1
ATOM 679 C CA . LEU A 1 89 ? -14.660 2.234 4.660 1.00 90.31 89 LEU A CA 1
ATOM 680 C C . LEU A 1 89 ? -14.652 3.347 3.603 1.00 90.31 89 LEU A C 1
ATOM 682 O O . LEU A 1 89 ? -13.624 3.559 2.959 1.00 90.31 89 LEU A O 1
ATOM 686 N N . ALA A 1 90 ? -15.772 4.046 3.403 1.00 89.19 90 ALA A N 1
ATOM 687 C CA . ALA A 1 90 ? -15.889 5.084 2.383 1.00 89.19 90 ALA A CA 1
ATOM 688 C C . ALA A 1 90 ? -15.165 6.364 2.819 1.00 89.19 90 ALA A C 1
ATOM 690 O O . ALA A 1 90 ? -14.445 6.968 2.020 1.00 89.19 90 ALA A O 1
ATOM 691 N N . VAL A 1 91 ? -15.287 6.741 4.095 1.00 93.06 91 VAL A N 1
ATOM 692 C CA . VAL A 1 91 ? -14.531 7.866 4.665 1.00 93.06 91 VAL A CA 1
ATOM 693 C C . VAL A 1 91 ? -13.033 7.570 4.656 1.00 93.06 91 VAL A C 1
ATOM 695 O O . VAL A 1 91 ? -12.252 8.435 4.260 1.00 93.06 91 VAL A O 1
ATOM 698 N N . LEU A 1 92 ? -12.615 6.345 4.996 1.00 96.75 92 LEU A N 1
ATOM 699 C CA . LEU A 1 92 ? -11.206 5.952 4.907 1.00 96.75 92 LEU A CA 1
ATOM 700 C C . LEU A 1 92 ? -10.678 5.991 3.465 1.00 96.75 92 LEU A C 1
ATOM 702 O O . LEU A 1 92 ? -9.595 6.523 3.220 1.00 96.75 92 LEU A O 1
ATOM 706 N N . ALA A 1 93 ? -11.443 5.470 2.504 1.00 96.75 93 ALA A N 1
ATOM 707 C CA . ALA A 1 93 ? -11.095 5.532 1.087 1.00 96.75 93 ALA A CA 1
ATOM 708 C C . ALA A 1 93 ? -10.905 6.983 0.619 1.00 96.75 93 ALA A C 1
ATOM 710 O O . ALA A 1 93 ? -9.888 7.307 0.005 1.00 96.75 93 ALA A O 1
ATOM 711 N N . LYS A 1 94 ? -11.833 7.876 0.986 1.00 94.81 94 LYS A N 1
ATOM 712 C CA . LYS A 1 94 ? -11.726 9.306 0.683 1.00 94.81 94 LYS A CA 1
ATOM 713 C C . LYS A 1 94 ? -10.502 9.945 1.345 1.00 94.81 94 LYS A C 1
ATOM 715 O O . LYS A 1 94 ? -9.798 10.713 0.697 1.00 94.81 94 LYS A O 1
ATOM 720 N N . ALA A 1 95 ? -10.218 9.617 2.605 1.00 97.81 95 ALA A N 1
ATOM 721 C CA . ALA A 1 95 ? -9.051 10.128 3.322 1.00 97.81 95 ALA A CA 1
ATOM 722 C C . ALA A 1 95 ? -7.727 9.723 2.650 1.00 97.81 95 ALA A C 1
ATOM 724 O O . ALA A 1 95 ? -6.791 10.527 2.601 1.00 97.81 95 ALA A O 1
ATOM 725 N N . ILE A 1 96 ? -7.660 8.506 2.097 1.00 98.56 96 ILE A N 1
ATOM 726 C CA . ILE A 1 96 ? -6.532 8.025 1.288 1.00 98.56 96 ILE A CA 1
ATOM 727 C C . ILE A 1 96 ? -6.417 8.822 -0.016 1.00 98.56 96 ILE A C 1
ATOM 729 O O . ILE A 1 96 ? -5.327 9.308 -0.327 1.00 98.56 96 ILE A O 1
ATOM 733 N N . ASP A 1 97 ? -7.516 9.000 -0.753 1.00 97.88 97 ASP A N 1
ATOM 734 C CA . ASP A 1 97 ? -7.519 9.781 -1.996 1.00 97.88 97 ASP A CA 1
ATOM 735 C C . ASP A 1 97 ? -7.081 11.233 -1.758 1.00 97.88 97 ASP A C 1
ATOM 737 O O . ASP A 1 97 ? -6.218 11.746 -2.475 1.00 97.88 97 ASP A O 1
ATOM 741 N N . ASP A 1 98 ? -7.616 11.881 -0.720 1.00 97.38 98 ASP A N 1
ATOM 742 C CA . ASP A 1 98 ? -7.259 13.249 -0.337 1.00 97.38 98 ASP A CA 1
ATOM 743 C C . ASP A 1 98 ? -5.776 13.347 0.052 1.00 97.38 98 ASP A C 1
ATOM 745 O O . ASP A 1 98 ? -5.074 14.268 -0.380 1.00 97.38 98 ASP A O 1
ATOM 749 N N . HIS A 1 99 ? -5.266 12.372 0.814 1.00 98.38 99 HIS A N 1
ATOM 750 C CA . HIS A 1 99 ? -3.853 12.305 1.174 1.00 98.38 99 HIS A CA 1
ATOM 751 C C . HIS A 1 99 ? -2.966 12.216 -0.075 1.00 98.38 99 HIS A C 1
ATOM 753 O O . HIS A 1 99 ? -2.094 13.071 -0.265 1.00 98.38 99 HIS A O 1
ATOM 759 N N . ILE A 1 100 ? -3.206 11.237 -0.954 1.00 97.62 100 ILE A N 1
ATOM 760 C CA . ILE A 1 100 ? -2.411 11.031 -2.174 1.00 97.62 100 ILE A CA 1
ATOM 761 C C . ILE A 1 100 ? -2.485 12.273 -3.067 1.00 97.62 100 ILE A C 1
ATOM 763 O O . ILE A 1 100 ? -1.443 12.800 -3.464 1.00 97.62 100 ILE A O 1
ATOM 767 N N . LYS A 1 101 ? -3.689 12.796 -3.325 1.00 95.12 101 LYS A N 1
ATOM 768 C CA . LYS A 1 101 ? -3.903 13.974 -4.174 1.00 95.12 101 LYS A CA 1
ATOM 769 C C . LYS A 1 101 ? -3.195 15.213 -3.631 1.00 95.12 101 LYS A C 1
ATOM 771 O O . LYS A 1 101 ? -2.608 15.952 -4.416 1.00 95.12 101 LYS A O 1
ATOM 776 N N . SER A 1 102 ? -3.189 15.425 -2.312 1.00 96.31 102 SER A N 1
ATOM 777 C CA . SER A 1 102 ? -2.506 16.573 -1.693 1.00 96.31 102 SER A CA 1
ATOM 778 C C . SER A 1 102 ? -0.982 16.539 -1.865 1.00 96.31 102 SER A C 1
ATOM 780 O O . SER A 1 102 ? -0.343 17.588 -1.921 1.00 96.31 102 SER A O 1
ATOM 782 N N . LYS A 1 103 ? -0.384 15.343 -1.957 1.00 94.25 103 LYS A N 1
ATOM 783 C CA . LYS A 1 103 ? 1.069 15.165 -2.098 1.00 94.25 103 LYS A CA 1
ATOM 784 C C . LYS A 1 103 ? 1.505 15.020 -3.551 1.00 94.25 103 LYS A C 1
ATOM 786 O O . LYS A 1 103 ? 2.577 15.500 -3.915 1.00 94.25 103 LYS A O 1
ATOM 791 N N . ARG A 1 104 ? 0.704 14.336 -4.370 1.00 93.00 104 ARG A N 1
ATOM 792 C CA . ARG A 1 104 ? 0.963 14.037 -5.783 1.00 93.00 104 ARG A CA 1
ATOM 793 C C . ARG A 1 104 ? -0.347 14.063 -6.584 1.00 93.00 104 ARG A C 1
ATOM 795 O O . ARG A 1 104 ? -0.905 13.006 -6.873 1.00 93.00 104 ARG A O 1
ATOM 802 N N . PRO A 1 105 ? -0.808 15.245 -7.028 1.00 91.56 105 PRO A N 1
ATOM 803 C CA . PRO A 1 105 ? -2.043 15.370 -7.808 1.00 91.56 105 PRO A CA 1
ATOM 804 C C . PRO A 1 105 ? -2.054 14.561 -9.114 1.00 91.56 105 PRO A C 1
ATOM 806 O O . PRO A 1 105 ? -3.115 14.163 -9.575 1.00 91.56 105 PRO A O 1
ATOM 809 N N . ALA A 1 106 ? -0.877 14.318 -9.700 1.00 87.19 106 ALA A N 1
ATOM 810 C CA . ALA A 1 106 ? -0.703 13.540 -10.927 1.00 87.19 106 ALA A CA 1
ATOM 811 C C . ALA A 1 106 ? -0.483 12.033 -10.679 1.00 87.19 106 ALA A C 1
ATOM 813 O O . ALA A 1 106 ? -0.121 11.309 -11.604 1.00 87.19 106 ALA A O 1
ATOM 814 N N . SER A 1 107 ? -0.625 11.556 -9.438 1.00 92.25 107 SER A N 1
ATOM 815 C CA . SER A 1 107 ? -0.459 10.136 -9.137 1.00 92.25 107 SER A CA 1
ATOM 816 C C . SER A 1 107 ? -1.540 9.300 -9.835 1.00 92.25 107 SER A C 1
ATOM 818 O O . SER A 1 107 ? -2.718 9.652 -9.760 1.00 92.25 107 SER A O 1
ATOM 820 N N . PRO A 1 108 ? -1.182 8.148 -10.434 1.00 93.12 108 PRO A N 1
ATOM 821 C CA . PRO A 1 108 ? -2.163 7.211 -10.980 1.00 93.12 108 PRO A CA 1
ATOM 822 C C . PRO A 1 108 ? -3.044 6.544 -9.911 1.00 93.12 108 PRO A C 1
ATOM 824 O O . PRO A 1 108 ? -3.990 5.845 -10.258 1.00 93.12 108 PRO A O 1
ATOM 827 N N . PHE A 1 109 ? -2.733 6.738 -8.625 1.00 95.69 109 PHE A N 1
ATOM 828 C CA . PHE A 1 109 ? -3.525 6.238 -7.502 1.00 95.69 109 PHE A CA 1
ATOM 829 C C . PHE A 1 109 ? -4.546 7.254 -6.978 1.00 95.69 109 PHE A C 1
ATOM 831 O O . PHE A 1 109 ? -5.306 6.921 -6.071 1.00 95.69 109 PHE A O 1
ATOM 838 N N . VAL A 1 110 ? -4.602 8.473 -7.533 1.00 93.06 110 VAL A N 1
ATOM 839 C CA . VAL A 1 110 ? -5.691 9.413 -7.227 1.00 93.06 110 VAL A CA 1
ATOM 840 C C . VAL A 1 110 ? -7.015 8.820 -7.713 1.00 93.06 110 VAL A C 1
ATOM 842 O O . VAL A 1 110 ? -7.165 8.524 -8.897 1.00 93.06 110 VAL A O 1
ATOM 845 N N . GLY A 1 111 ? -7.982 8.678 -6.804 1.00 92.38 111 GLY A N 1
ATOM 846 C CA . GLY A 1 111 ? -9.292 8.083 -7.082 1.00 92.38 111 GLY A CA 1
ATOM 847 C C . GLY A 1 111 ? -9.329 6.560 -6.928 1.00 92.38 111 GLY A C 1
ATOM 848 O O . GLY A 1 111 ? -10.353 5.953 -7.237 1.00 92.38 111 GLY A O 1
ATOM 849 N N . LEU A 1 112 ? -8.238 5.936 -6.464 1.00 96.69 112 LEU A N 1
ATOM 850 C CA . LEU A 1 112 ? -8.164 4.497 -6.182 1.00 96.69 112 LEU A CA 1
ATOM 851 C C . LEU A 1 112 ? -8.268 4.179 -4.681 1.00 96.69 112 LEU A C 1
ATOM 853 O O . LEU A 1 112 ? -8.045 3.035 -4.286 1.00 96.69 112 LEU A O 1
ATOM 857 N N . GLY A 1 113 ? -8.625 5.142 -3.827 1.00 97.25 113 GLY A N 1
ATOM 858 C CA . GLY A 1 113 ? -8.756 4.940 -2.382 1.00 97.25 113 GLY A CA 1
ATOM 859 C C . GLY A 1 113 ? -9.683 3.777 -2.015 1.00 97.25 113 GLY A C 1
ATOM 860 O O . GLY A 1 113 ? -9.338 2.957 -1.166 1.00 97.25 113 GLY A O 1
ATOM 861 N N . ALA A 1 114 ? -10.819 3.636 -2.706 1.00 94.25 114 ALA A N 1
ATOM 862 C CA . ALA A 1 114 ? -11.751 2.526 -2.482 1.00 94.25 114 ALA A CA 1
ATOM 863 C C . ALA A 1 114 ? -11.151 1.166 -2.875 1.00 94.25 114 ALA A C 1
ATOM 865 O O . ALA A 1 114 ? -11.361 0.173 -2.177 1.00 94.25 114 ALA A O 1
ATOM 866 N N . ASP A 1 115 ? -10.370 1.124 -3.957 1.00 94.31 115 ASP A N 1
ATOM 867 C CA . ASP A 1 115 ? -9.665 -0.080 -4.392 1.00 94.31 115 ASP A CA 1
ATOM 868 C C . ASP A 1 115 ? -8.577 -0.477 -3.386 1.00 94.31 115 ASP A C 1
ATOM 870 O O . ASP A 1 115 ? -8.508 -1.638 -2.984 1.00 94.31 115 ASP A O 1
ATOM 874 N N . ILE A 1 116 ? -7.784 0.486 -2.904 1.00 97.38 116 ILE A N 1
ATOM 875 C CA . ILE A 1 116 ? -6.766 0.256 -1.868 1.00 97.38 116 ILE A CA 1
ATOM 876 C C . ILE A 1 116 ? -7.406 -0.323 -0.603 1.00 97.38 116 ILE A C 1
ATOM 878 O O . ILE A 1 116 ? -6.934 -1.337 -0.085 1.00 97.38 116 ILE A O 1
ATOM 882 N N . VAL A 1 117 ? -8.499 0.282 -0.123 1.00 95.25 117 VAL A N 1
ATOM 883 C CA . VAL A 1 117 ? -9.230 -0.212 1.053 1.00 95.25 117 VAL A CA 1
ATOM 884 C C . VAL A 1 117 ? -9.757 -1.622 0.807 1.00 95.25 117 VAL A C 1
ATOM 886 O O . VAL A 1 117 ? -9.545 -2.499 1.640 1.00 95.25 117 VAL A O 1
ATOM 889 N N . GLN A 1 118 ? -10.393 -1.878 -0.337 1.00 90.44 118 GLN A N 1
ATOM 890 C CA . GLN A 1 118 ? -10.960 -3.192 -0.637 1.00 90.44 118 GLN A CA 1
ATOM 891 C C . GLN A 1 118 ? -9.889 -4.288 -0.714 1.00 90.44 118 GLN A C 1
ATOM 893 O O . GLN A 1 118 ? -10.078 -5.369 -0.151 1.00 90.44 118 GLN A O 1
ATOM 898 N N . GLY A 1 119 ? -8.769 -4.027 -1.390 1.00 90.94 119 GLY A N 1
ATOM 899 C CA . GLY A 1 119 ? -7.675 -4.986 -1.487 1.00 90.94 119 GLY A CA 1
ATOM 900 C C . GLY A 1 119 ? -7.010 -5.259 -0.142 1.00 90.94 119 GLY A C 1
ATOM 901 O O . GLY A 1 119 ? -6.731 -6.414 0.184 1.00 90.94 119 GLY A O 1
ATOM 902 N N . ALA A 1 120 ? -6.825 -4.227 0.680 1.00 94.06 120 ALA A N 1
ATOM 903 C CA . ALA A 1 120 ? -6.293 -4.366 2.030 1.00 94.06 120 ALA A CA 1
ATOM 904 C C . ALA A 1 120 ? -7.237 -5.171 2.941 1.00 94.06 120 ALA A C 1
ATOM 906 O O . ALA A 1 120 ? -6.809 -6.160 3.541 1.00 94.06 120 ALA A O 1
ATOM 907 N N . VAL A 1 121 ? -8.532 -4.832 2.951 1.00 91.19 121 VAL A N 1
ATOM 908 C CA . VAL A 1 121 ? -9.571 -5.522 3.733 1.00 91.19 121 VAL A CA 1
ATOM 909 C C . VAL A 1 121 ? -9.675 -6.993 3.356 1.00 91.19 121 VAL A C 1
ATOM 911 O O . VAL A 1 121 ? -9.659 -7.851 4.237 1.00 91.19 121 VAL A O 1
ATOM 914 N N . ARG A 1 122 ? -9.696 -7.310 2.054 1.00 88.06 122 ARG A N 1
ATOM 915 C CA . ARG A 1 122 ? -9.714 -8.700 1.564 1.00 88.06 122 ARG A CA 1
ATOM 916 C C . ARG A 1 122 ? -8.551 -9.530 2.115 1.00 88.06 122 ARG A C 1
ATOM 918 O O . ARG A 1 122 ? -8.676 -10.740 2.266 1.00 88.06 122 ARG A O 1
ATOM 925 N N . ASN A 1 123 ? -7.428 -8.887 2.416 1.00 87.62 123 ASN A N 1
ATOM 926 C CA . ASN A 1 123 ? -6.212 -9.540 2.878 1.00 87.62 123 ASN A CA 1
ATOM 927 C C . ASN A 1 123 ? -5.948 -9.357 4.385 1.00 87.62 123 ASN A C 1
ATOM 929 O O . ASN A 1 123 ? -4.926 -9.833 4.881 1.00 87.62 123 ASN A O 1
ATOM 933 N N . GLY A 1 124 ? -6.841 -8.699 5.131 1.00 90.31 124 GLY A N 1
ATOM 934 C CA . GLY A 1 124 ? -6.619 -8.389 6.547 1.00 90.31 124 GLY A CA 1
ATOM 935 C C . GLY A 1 124 ? -5.367 -7.538 6.793 1.00 90.31 124 GLY A C 1
ATOM 936 O O . GLY A 1 124 ? -4.776 -7.608 7.870 1.00 90.31 124 GLY A O 1
ATOM 937 N N . VAL A 1 125 ? -4.954 -6.752 5.796 1.00 94.12 125 VAL A N 1
ATOM 938 C CA . VAL A 1 125 ? -3.808 -5.837 5.856 1.00 94.12 125 VAL A CA 1
ATOM 939 C C . VAL A 1 125 ? -4.312 -4.420 6.115 1.00 94.12 125 VAL A C 1
ATOM 941 O O . VAL A 1 125 ? -5.392 -4.039 5.670 1.00 94.12 125 VAL A O 1
ATOM 944 N N . ASN A 1 126 ? -3.529 -3.620 6.829 1.00 96.75 126 ASN A N 1
ATOM 945 C CA . ASN A 1 126 ? -3.822 -2.219 7.085 1.00 96.75 126 ASN A CA 1
ATOM 946 C C . ASN A 1 126 ? -3.717 -1.381 5.789 1.00 96.75 126 ASN A C 1
ATOM 948 O O . ASN A 1 126 ? -2.619 -1.251 5.236 1.00 96.75 126 ASN A O 1
ATOM 952 N N . PRO A 1 127 ? -4.813 -0.762 5.303 1.00 97.31 127 PRO A N 1
ATOM 953 C CA . PRO A 1 127 ? -4.793 0.030 4.070 1.00 97.31 127 PRO A CA 1
ATOM 954 C C . PRO A 1 127 ? -3.864 1.246 4.153 1.00 97.31 127 PRO A C 1
ATOM 956 O O . PRO A 1 127 ? -3.242 1.610 3.158 1.00 97.31 127 PRO A O 1
ATOM 959 N N . MET A 1 128 ? -3.703 1.852 5.331 1.00 98.12 128 MET A N 1
ATOM 960 C CA . MET A 1 128 ? -2.799 2.992 5.519 1.00 98.12 128 MET A CA 1
ATOM 961 C C . MET A 1 128 ? -1.336 2.567 5.377 1.00 98.12 128 MET A C 1
ATOM 963 O O . MET A 1 128 ? -0.523 3.299 4.814 1.00 98.12 128 MET A O 1
ATOM 967 N N . PHE A 1 129 ? -1.014 1.351 5.821 1.00 97.50 129 PHE A N 1
ATOM 968 C CA . PHE A 1 129 ? 0.314 0.764 5.671 1.00 97.50 129 PHE A CA 1
ATOM 969 C C . PHE A 1 129 ? 0.649 0.518 4.191 1.00 97.50 129 PHE A C 1
ATOM 971 O O . PHE A 1 129 ? 1.758 0.823 3.752 1.00 97.50 129 PHE A O 1
ATOM 978 N N . VAL A 1 130 ? -0.324 0.056 3.391 1.00 97.69 130 VAL A N 1
ATOM 979 C CA . VAL A 1 130 ? -0.176 -0.085 1.928 1.00 97.69 130 VAL A CA 1
ATOM 980 C C . VAL A 1 130 ? 0.169 1.262 1.284 1.00 97.69 130 VAL A C 1
ATOM 982 O O . VAL A 1 130 ? 1.083 1.332 0.462 1.00 97.69 130 VAL A O 1
ATOM 985 N N . VAL A 1 131 ? -0.513 2.343 1.682 1.00 98.19 131 VAL A N 1
ATOM 986 C CA . VAL A 1 131 ? -0.250 3.702 1.170 1.00 98.19 131 VAL A CA 1
ATOM 987 C C . VAL A 1 131 ? 1.121 4.220 1.622 1.00 98.19 131 VAL A C 1
ATOM 989 O O . VAL A 1 131 ? 1.819 4.867 0.841 1.00 98.19 131 VAL A O 1
ATOM 992 N N . GLY A 1 132 ? 1.546 3.901 2.848 1.00 96.50 132 GLY A N 1
ATOM 993 C CA . GLY A 1 132 ? 2.895 4.194 3.338 1.00 96.50 132 GLY A CA 1
ATOM 994 C C . GLY A 1 132 ? 3.977 3.515 2.495 1.00 96.50 132 GLY A C 1
ATOM 995 O O . GLY A 1 132 ? 4.912 4.175 2.041 1.00 96.50 132 GLY A O 1
ATOM 996 N N . ASN A 1 133 ? 3.804 2.223 2.204 1.00 93.50 133 ASN A N 1
ATOM 997 C CA . ASN A 1 133 ? 4.698 1.464 1.325 1.00 93.50 133 ASN A CA 1
ATOM 998 C C . ASN A 1 133 ? 4.714 2.069 -0.091 1.00 93.50 133 ASN A C 1
ATOM 1000 O O . ASN A 1 133 ? 5.767 2.330 -0.659 1.00 93.50 133 ASN A O 1
ATOM 1004 N N . LEU A 1 134 ? 3.543 2.408 -0.633 1.00 94.25 134 LEU A N 1
ATOM 1005 C CA . LEU A 1 134 ? 3.396 3.067 -1.933 1.00 94.25 134 LEU A CA 1
ATOM 1006 C C . LEU A 1 134 ? 4.126 4.429 -2.008 1.00 94.25 134 LEU A C 1
ATOM 1008 O O . LEU A 1 134 ? 4.745 4.764 -3.025 1.00 94.25 134 LEU A O 1
ATOM 1012 N N . ARG A 1 135 ? 4.071 5.235 -0.939 1.00 92.88 135 ARG A N 1
ATOM 1013 C CA . ARG A 1 135 ? 4.817 6.501 -0.844 1.00 92.88 135 ARG A CA 1
ATOM 1014 C C . ARG A 1 135 ? 6.319 6.262 -0.925 1.00 92.88 135 ARG A C 1
ATOM 1016 O O . ARG A 1 135 ? 7.006 7.029 -1.607 1.00 92.88 135 ARG A O 1
ATOM 1023 N N . MET A 1 136 ? 6.799 5.260 -0.197 1.00 88.69 136 MET A N 1
ATOM 1024 C CA . MET A 1 136 ? 8.219 4.966 -0.067 1.00 88.69 136 MET A CA 1
ATOM 1025 C C . MET A 1 136 ? 8.816 4.340 -1.312 1.00 88.69 136 MET A C 1
ATOM 1027 O O . MET A 1 136 ? 9.918 4.715 -1.684 1.00 88.69 136 MET A O 1
ATOM 1031 N N . GLU A 1 137 ? 8.082 3.470 -1.994 1.00 85.81 137 GLU A N 1
ATOM 1032 C CA . GLU A 1 137 ? 8.585 2.748 -3.165 1.00 85.81 137 GLU A CA 1
ATOM 1033 C C . GLU A 1 137 ? 8.549 3.569 -4.452 1.00 85.81 137 GLU A C 1
ATOM 1035 O O . GLU A 1 137 ? 9.368 3.368 -5.353 1.00 85.81 137 GLU A O 1
ATOM 1040 N N . SER A 1 138 ? 7.601 4.503 -4.566 1.00 86.94 138 SER A N 1
ATOM 1041 C CA . SER A 1 138 ? 7.447 5.226 -5.828 1.00 86.94 138 SER A CA 1
ATOM 1042 C C . SER A 1 138 ? 6.840 6.625 -5.749 1.00 86.94 138 SER A C 1
ATOM 1044 O O . SER A 1 138 ? 6.337 7.164 -6.742 1.00 86.94 138 SER A O 1
ATOM 1046 N N . ALA A 1 139 ? 6.815 7.236 -4.565 1.00 90.44 139 ALA A N 1
ATOM 1047 C CA . ALA A 1 139 ? 6.082 8.481 -4.361 1.00 90.44 139 ALA A CA 1
ATOM 1048 C C . ALA A 1 139 ? 4.673 8.423 -4.984 1.00 90.44 139 ALA A C 1
ATOM 1050 O O . ALA A 1 139 ? 4.291 9.308 -5.754 1.00 90.44 139 ALA A O 1
ATOM 1051 N N . TYR A 1 140 ? 3.931 7.351 -4.694 1.00 92.12 140 TYR A N 1
ATOM 1052 C CA . TYR A 1 140 ? 2.611 7.093 -5.271 1.00 92.12 140 TYR A CA 1
ATOM 1053 C C . TYR A 1 140 ? 2.619 6.894 -6.793 1.00 92.12 140 TYR A C 1
ATOM 1055 O O . TYR A 1 140 ? 1.783 7.446 -7.501 1.00 92.12 140 TYR A O 1
ATOM 1063 N N . GLY A 1 141 ? 3.571 6.124 -7.317 1.00 88.25 141 GLY A N 1
ATOM 1064 C CA . GLY A 1 141 ? 3.666 5.790 -8.741 1.00 88.25 141 GLY A CA 1
ATOM 1065 C C . GLY A 1 141 ? 4.179 6.920 -9.640 1.00 88.25 141 GLY A C 1
ATOM 1066 O O . GLY A 1 141 ? 4.103 6.791 -10.857 1.00 88.25 141 GLY A O 1
ATOM 1067 N N . THR A 1 142 ? 4.686 8.023 -9.073 1.00 82.62 142 THR A N 1
ATOM 1068 C CA . THR A 1 142 ? 5.146 9.196 -9.849 1.00 82.62 142 THR A CA 1
ATOM 1069 C C . THR A 1 142 ? 6.658 9.253 -10.044 1.00 82.62 142 THR A C 1
ATOM 1071 O O . THR A 1 142 ? 7.135 9.841 -11.012 1.00 82.62 142 THR A O 1
ATOM 1074 N N . THR A 1 143 ? 7.425 8.630 -9.155 1.00 71.69 143 THR A N 1
ATOM 1075 C CA . THR A 1 143 ? 8.886 8.495 -9.248 1.00 71.69 143 THR A CA 1
ATOM 1076 C C . THR A 1 143 ? 9.253 7.065 -8.869 1.00 71.69 143 THR A C 1
ATOM 1078 O O . THR A 1 143 ? 8.474 6.423 -8.198 1.00 71.69 143 THR A O 1
ATOM 1081 N N . GLY A 1 144 ? 10.395 6.509 -9.254 1.00 56.62 144 GLY A N 1
ATOM 1082 C CA . GLY A 1 144 ? 10.899 5.326 -8.535 1.00 56.62 144 GLY A CA 1
ATOM 1083 C C . GLY A 1 144 ? 11.695 5.789 -7.321 1.00 56.62 144 GLY A C 1
ATOM 1084 O O . GLY A 1 144 ? 12.292 6.864 -7.390 1.00 56.62 144 GLY A O 1
ATOM 1085 N N . THR A 1 145 ? 11.731 5.032 -6.227 1.00 45.88 145 THR A N 1
ATOM 1086 C CA . THR A 1 145 ? 12.637 5.327 -5.106 1.00 45.88 145 THR A CA 1
ATOM 1087 C C . THR A 1 145 ? 13.595 4.163 -4.849 1.00 45.88 145 THR A C 1
ATOM 1089 O O . THR A 1 145 ? 13.197 3.007 -4.826 1.00 45.88 145 THR A O 1
ATOM 1092 N N . GLY A 1 146 ? 14.879 4.492 -4.657 1.00 38.62 146 GLY A N 1
ATOM 1093 C CA . GLY A 1 146 ? 15.729 3.812 -3.671 1.00 38.62 146 GLY A CA 1
ATOM 1094 C C . GLY A 1 146 ? 16.477 2.527 -4.038 1.00 38.62 146 GLY A C 1
ATOM 1095 O O . GLY A 1 146 ? 16.821 1.790 -3.130 1.00 38.62 146 GLY A O 1
ATOM 1096 N N . GLY A 1 147 ? 16.776 2.242 -5.310 1.00 37.16 147 GLY A N 1
ATOM 1097 C CA . GLY A 1 147 ? 17.624 1.080 -5.654 1.00 37.16 147 GLY A CA 1
ATOM 1098 C C . GLY A 1 147 ? 17.785 0.799 -7.147 1.00 37.16 147 GLY A C 1
ATOM 1099 O O . GLY A 1 147 ? 18.700 0.094 -7.564 1.00 37.16 147 GLY A O 1
ATOM 1100 N N . ALA A 1 148 ? 16.940 1.400 -7.982 1.00 37.94 148 ALA A N 1
ATOM 1101 C CA . ALA A 1 148 ? 17.187 1.519 -9.411 1.00 37.94 148 ALA A CA 1
ATOM 1102 C C . ALA A 1 148 ? 17.898 2.848 -9.680 1.00 37.94 148 ALA A C 1
ATOM 1104 O O . ALA A 1 148 ? 17.282 3.844 -10.061 1.00 37.94 148 ALA A O 1
ATOM 1105 N N . ALA A 1 149 ? 19.198 2.875 -9.405 1.00 31.25 149 ALA A N 1
ATOM 1106 C CA . ALA A 1 149 ? 20.045 3.952 -9.877 1.00 31.25 149 ALA A CA 1
ATOM 1107 C C . ALA A 1 149 ? 20.003 3.991 -11.420 1.00 31.25 149 ALA A C 1
ATOM 1109 O O . ALA A 1 149 ? 20.270 2.997 -12.091 1.00 31.25 149 ALA A O 1
ATOM 1110 N N . ASP A 1 150 ? 19.657 5.167 -11.942 1.00 34.31 150 ASP A N 1
ATOM 1111 C CA . ASP A 1 150 ? 20.257 5.748 -13.146 1.00 34.31 150 ASP A CA 1
ATOM 1112 C C . ASP A 1 150 ? 19.851 5.262 -14.551 1.00 34.31 150 ASP A C 1
ATOM 1114 O O . ASP A 1 150 ? 20.699 5.085 -15.415 1.00 34.31 150 ASP A O 1
ATOM 1118 N N . THR A 1 151 ? 18.559 5.135 -14.872 1.00 39.94 151 THR A N 1
ATOM 1119 C CA . THR A 1 151 ? 18.154 5.152 -16.296 1.00 39.94 151 THR A CA 1
ATOM 1120 C C . THR A 1 151 ? 16.757 5.741 -16.505 1.00 39.94 151 THR A C 1
ATOM 1122 O O . THR A 1 151 ? 15.834 5.510 -15.722 1.00 39.94 151 THR A O 1
ATOM 1125 N N . LYS A 1 152 ? 16.562 6.443 -17.635 1.00 48.25 152 LYS A N 1
ATOM 1126 C CA . LYS A 1 152 ? 15.249 6.811 -18.224 1.00 48.25 152 LYS A CA 1
ATOM 1127 C C . LYS A 1 152 ? 14.255 5.633 -18.305 1.00 48.25 152 LYS A C 1
ATOM 1129 O O . LYS A 1 152 ? 13.055 5.841 -18.498 1.00 48.25 152 LYS A O 1
ATOM 1134 N N . ASP A 1 153 ? 14.737 4.409 -18.115 1.00 52.81 153 ASP A N 1
ATOM 1135 C CA . ASP A 1 153 ? 13.936 3.204 -18.018 1.00 52.81 153 ASP A CA 1
ATOM 1136 C C . ASP A 1 153 ? 13.034 3.190 -16.782 1.00 52.81 153 ASP A C 1
ATOM 1138 O O . ASP A 1 153 ? 11.948 2.651 -16.881 1.00 52.81 153 ASP A O 1
ATOM 1142 N N . LEU A 1 154 ? 13.361 3.805 -15.640 1.00 52.62 154 LEU A N 1
ATOM 1143 C CA . LEU A 1 154 ? 12.593 3.565 -14.404 1.00 52.62 154 LEU A CA 1
ATOM 1144 C C . LEU A 1 154 ? 11.142 4.077 -14.447 1.00 52.62 154 LEU A C 1
ATOM 1146 O O . LEU A 1 154 ? 10.220 3.351 -14.080 1.00 52.62 154 LEU A O 1
ATOM 1150 N N . ALA A 1 155 ? 10.910 5.287 -14.963 1.00 55.06 155 ALA A N 1
ATOM 1151 C CA . ALA A 1 155 ? 9.552 5.784 -15.198 1.00 55.06 155 ALA A CA 1
ATOM 1152 C C . ALA A 1 155 ? 8.819 4.919 -16.241 1.00 55.06 155 ALA A C 1
ATOM 1154 O O . ALA A 1 155 ? 7.637 4.615 -16.078 1.00 55.06 155 ALA A O 1
ATOM 1155 N N . THR A 1 156 ? 9.543 4.450 -17.260 1.00 57.91 156 THR A N 1
ATOM 1156 C CA . THR A 1 156 ? 9.040 3.526 -18.285 1.00 57.91 156 THR A CA 1
ATOM 1157 C C . THR A 1 156 ? 8.682 2.158 -17.686 1.00 57.91 156 THR A C 1
ATOM 1159 O O . THR A 1 156 ? 7.646 1.596 -18.022 1.00 57.91 156 THR A O 1
ATOM 1162 N N . LEU A 1 157 ? 9.481 1.631 -16.758 1.00 61.00 157 LEU A N 1
ATOM 1163 C CA . LEU A 1 157 ? 9.298 0.350 -16.076 1.00 61.00 157 LEU A CA 1
ATOM 1164 C C . LEU A 1 157 ? 8.109 0.400 -15.118 1.00 61.00 157 LEU A C 1
ATOM 1166 O O . LEU A 1 157 ? 7.269 -0.497 -15.151 1.00 61.00 157 LEU A O 1
ATOM 1170 N N . LEU A 1 158 ? 8.002 1.460 -14.311 1.00 66.69 158 LEU A N 1
ATOM 1171 C CA . LEU A 1 158 ? 6.867 1.674 -13.411 1.00 66.69 158 LEU A CA 1
ATOM 1172 C C . LEU A 1 158 ? 5.547 1.696 -14.188 1.00 66.69 158 LEU A C 1
ATOM 1174 O O . LEU A 1 158 ? 4.626 0.960 -13.843 1.00 66.69 158 LEU A O 1
ATOM 1178 N N . HIS A 1 159 ? 5.473 2.486 -15.264 1.00 67.19 159 HIS A N 1
ATOM 1179 C CA . HIS A 1 159 ? 4.239 2.658 -16.033 1.00 67.19 159 HIS A CA 1
ATOM 1180 C C . HIS A 1 159 ? 3.910 1.457 -16.924 1.00 67.19 159 HIS A C 1
ATOM 1182 O O . HIS A 1 159 ? 2.740 1.125 -17.079 1.00 67.19 159 HIS A O 1
ATOM 1188 N N . ARG A 1 160 ? 4.908 0.764 -17.489 1.00 72.19 160 ARG A N 1
ATOM 1189 C CA . ARG A 1 160 ? 4.661 -0.428 -18.323 1.00 72.19 160 ARG A CA 1
ATOM 1190 C C . ARG A 1 160 ? 4.265 -1.661 -17.521 1.00 72.19 160 ARG A C 1
ATOM 1192 O O . ARG A 1 160 ? 3.637 -2.563 -18.079 1.00 72.19 160 ARG A O 1
ATOM 1199 N N . ASN A 1 161 ? 4.658 -1.707 -16.249 1.00 78.12 161 ASN A N 1
ATOM 1200 C CA . ASN A 1 161 ? 4.459 -2.873 -15.392 1.00 78.12 161 ASN A CA 1
ATOM 1201 C C . ASN A 1 161 ? 3.468 -2.620 -14.251 1.00 78.12 161 ASN A C 1
ATOM 1203 O O . ASN A 1 161 ? 3.190 -3.540 -13.483 1.00 78.12 161 ASN A O 1
ATOM 1207 N N . PHE A 1 162 ? 2.960 -1.388 -14.134 1.00 87.88 162 PHE A N 1
ATOM 1208 C CA . PHE A 1 162 ? 2.038 -0.934 -13.090 1.00 87.88 162 PHE A CA 1
ATOM 1209 C C . PHE A 1 162 ? 2.502 -1.310 -11.672 1.00 87.88 162 PHE A C 1
ATOM 1211 O O . PHE A 1 162 ? 1.706 -1.649 -10.800 1.00 87.88 162 PHE A O 1
ATOM 1218 N N . ASN A 1 163 ? 3.819 -1.293 -11.447 1.00 86.88 163 ASN A N 1
ATOM 1219 C CA . ASN A 1 163 ? 4.456 -1.816 -10.240 1.00 86.88 163 ASN A CA 1
ATOM 1220 C C . ASN A 1 163 ? 5.059 -0.686 -9.411 1.00 86.88 163 ASN A C 1
ATOM 1222 O O . ASN A 1 163 ? 6.254 -0.421 -9.462 1.00 86.88 163 ASN A O 1
ATOM 1226 N N . ALA A 1 164 ? 4.210 -0.030 -8.629 1.00 89.06 164 ALA A N 1
ATOM 1227 C CA . ALA A 1 164 ? 4.588 1.088 -7.770 1.00 89.06 164 ALA A CA 1
ATOM 1228 C C . ALA A 1 164 ? 5.270 0.665 -6.457 1.00 89.06 164 ALA A C 1
ATOM 1230 O O . ALA A 1 164 ? 5.563 1.524 -5.629 1.00 89.06 164 ALA A O 1
ATOM 1231 N N . PHE A 1 165 ? 5.489 -0.636 -6.257 1.00 87.75 165 PHE A N 1
ATOM 1232 C CA . PHE A 1 165 ? 5.934 -1.217 -4.991 1.00 87.75 165 PHE A CA 1
ATOM 1233 C C . PHE A 1 165 ? 7.324 -1.849 -5.069 1.00 87.75 165 PHE A C 1
ATOM 1235 O O . PHE A 1 165 ? 7.742 -2.495 -4.120 1.00 87.75 165 PHE A O 1
ATOM 1242 N N . GLY A 1 166 ? 8.011 -1.769 -6.212 1.00 81.81 166 GLY A N 1
ATOM 1243 C CA . GLY A 1 166 ? 9.326 -2.402 -6.345 1.00 81.81 166 GLY A CA 1
ATOM 1244 C C . GLY A 1 166 ? 9.281 -3.932 -6.216 1.00 81.81 166 GLY A C 1
ATOM 1245 O O . GLY A 1 166 ? 10.277 -4.567 -5.876 1.00 81.81 166 GLY A O 1
ATOM 1246 N N . ARG A 1 167 ? 8.134 -4.567 -6.496 1.00 84.62 167 ARG A N 1
ATOM 1247 C CA . ARG A 1 167 ? 8.004 -6.025 -6.380 1.00 84.62 167 ARG A CA 1
ATOM 1248 C C . ARG A 1 167 ? 8.803 -6.727 -7.480 1.00 84.62 167 ARG A C 1
ATOM 1250 O O . ARG A 1 167 ? 8.551 -6.514 -8.667 1.00 84.62 167 ARG A O 1
ATOM 1257 N N . THR A 1 168 ? 9.712 -7.617 -7.108 1.00 82.06 168 THR A N 1
ATOM 1258 C CA . THR A 1 168 ? 10.399 -8.509 -8.054 1.00 82.06 168 THR A CA 1
ATOM 1259 C C . THR A 1 168 ? 9.537 -9.725 -8.411 1.00 82.06 168 THR A C 1
ATOM 1261 O O . THR A 1 168 ? 8.561 -10.045 -7.727 1.00 82.06 168 THR A O 1
ATOM 1264 N N . ALA A 1 169 ? 9.876 -10.401 -9.507 1.00 80.94 169 ALA A N 1
ATOM 1265 C CA . ALA A 1 169 ? 9.162 -11.576 -9.996 1.00 80.94 169 ALA A CA 1
ATOM 1266 C C . ALA A 1 169 ? 10.095 -12.766 -10.242 1.00 80.94 169 ALA A C 1
ATOM 1268 O O . ALA A 1 169 ? 11.248 -12.600 -10.630 1.00 80.94 169 ALA A O 1
ATOM 1269 N N . GLY A 1 170 ? 9.569 -13.976 -10.065 1.00 80.38 170 GLY A N 1
ATOM 1270 C CA . GLY A 1 170 ? 10.143 -15.191 -10.638 1.00 80.38 170 GLY A CA 1
ATOM 1271 C C . GLY A 1 170 ? 9.767 -15.354 -12.115 1.00 80.38 170 GLY A C 1
ATOM 1272 O O . GLY A 1 170 ? 8.804 -14.755 -12.594 1.00 80.38 170 GLY A O 1
ATOM 1273 N N . ALA A 1 171 ? 10.491 -16.214 -12.835 1.00 82.56 171 ALA A N 1
ATOM 1274 C CA . ALA A 1 171 ? 10.274 -16.446 -14.268 1.00 82.56 171 ALA A CA 1
ATOM 1275 C C . ALA A 1 171 ? 8.870 -16.988 -14.615 1.00 82.56 171 ALA A C 1
ATOM 1277 O O . ALA A 1 171 ? 8.378 -16.758 -15.715 1.00 82.56 171 ALA A O 1
ATOM 1278 N N . SER A 1 172 ? 8.210 -17.673 -13.677 1.00 80.62 172 SER A N 1
ATOM 1279 C CA . SER A 1 172 ? 6.850 -18.220 -13.821 1.00 80.62 172 SER A CA 1
ATOM 1280 C C . SER A 1 172 ? 5.730 -17.204 -13.556 1.00 80.62 172 SER A C 1
ATOM 1282 O O . SER A 1 172 ? 4.544 -17.528 -13.667 1.00 80.62 172 SER A O 1
ATOM 1284 N N . GLN A 1 173 ? 6.083 -15.980 -13.168 1.00 80.50 173 GLN A N 1
ATOM 1285 C CA . GLN A 1 173 ? 5.130 -14.926 -12.845 1.00 80.50 173 GLN A CA 1
ATOM 1286 C C . GLN A 1 173 ? 5.023 -13.911 -13.980 1.00 80.50 173 GLN A C 1
ATOM 1288 O O . GLN A 1 173 ? 5.974 -13.761 -14.749 1.00 80.50 173 GLN A O 1
ATOM 1293 N N . PRO A 1 174 ? 3.919 -13.148 -14.060 1.00 84.88 174 PRO A N 1
ATOM 1294 C CA . PRO A 1 174 ? 3.849 -11.969 -14.910 1.00 84.88 174 PRO A CA 1
ATOM 1295 C C . PRO A 1 174 ? 5.027 -11.044 -14.609 1.00 84.88 174 PRO A C 1
ATOM 1297 O O . PRO A 1 174 ? 5.173 -10.547 -13.490 1.00 84.88 174 PRO A O 1
ATOM 1300 N N . ASN A 1 175 ? 5.893 -10.846 -15.598 1.00 84.31 175 ASN A N 1
ATOM 1301 C CA . ASN A 1 175 ? 7.130 -10.121 -15.386 1.00 84.31 175 ASN A CA 1
ATOM 1302 C C . ASN A 1 175 ? 7.535 -9.259 -16.580 1.00 84.31 175 ASN A C 1
ATOM 1304 O O . ASN A 1 175 ? 7.003 -9.365 -17.688 1.00 84.31 175 ASN A O 1
ATOM 1308 N N . PHE A 1 176 ? 8.492 -8.388 -16.302 1.00 81.38 176 PHE A N 1
ATOM 1309 C CA . PHE A 1 176 ? 9.226 -7.599 -17.265 1.00 81.38 176 PHE A CA 1
ATOM 1310 C C . PHE A 1 176 ? 10.700 -7.576 -16.855 1.00 81.38 176 PHE A C 1
ATOM 1312 O O . PHE A 1 176 ? 11.023 -7.207 -15.723 1.00 81.38 176 PHE A O 1
ATOM 1319 N N . ALA A 1 177 ? 11.597 -7.952 -17.763 1.00 82.50 177 ALA A N 1
ATOM 1320 C CA . ALA A 1 177 ? 13.033 -7.917 -17.513 1.00 82.50 177 ALA A CA 1
ATOM 1321 C C . ALA A 1 177 ? 13.580 -6.490 -17.666 1.00 82.50 177 ALA A C 1
ATOM 1323 O O . ALA A 1 177 ? 13.404 -5.872 -18.716 1.00 82.50 177 ALA A O 1
ATOM 1324 N N . SER A 1 178 ? 14.263 -5.964 -16.646 1.00 74.94 178 SER A N 1
ATOM 1325 C CA . SER A 1 178 ? 15.063 -4.744 -16.802 1.00 74.94 178 SER A CA 1
ATOM 1326 C C . SER A 1 178 ? 16.274 -4.990 -17.705 1.00 74.94 178 SER A C 1
ATOM 1328 O O . SER A 1 178 ? 16.657 -6.130 -17.969 1.00 74.94 178 SER A O 1
ATOM 1330 N N . SER A 1 179 ? 16.934 -3.910 -18.120 1.00 72.69 179 SER A N 1
ATOM 1331 C CA . SER A 1 179 ? 18.211 -3.942 -18.849 1.00 72.69 179 SER A CA 1
ATOM 1332 C C . SER A 1 179 ? 19.318 -4.723 -18.121 1.00 72.69 179 SER A C 1
ATOM 1334 O O . SER A 1 179 ? 20.226 -5.244 -18.756 1.00 72.69 179 SER A O 1
ATOM 1336 N N . THR A 1 180 ? 19.211 -4.865 -16.797 1.00 75.94 180 THR A N 1
ATOM 1337 C CA . THR A 1 180 ? 20.114 -5.654 -15.943 1.00 75.94 180 THR A CA 1
ATOM 1338 C C . THR A 1 180 ? 19.723 -7.134 -15.809 1.00 75.94 180 THR A C 1
ATOM 1340 O O . THR A 1 180 ? 20.338 -7.863 -15.036 1.00 75.94 180 THR A O 1
ATOM 1343 N N . GLY A 1 181 ? 18.674 -7.589 -16.502 1.00 77.94 181 GLY A N 1
ATOM 1344 C CA . GLY A 1 181 ? 18.170 -8.965 -16.432 1.00 77.94 181 GLY A CA 1
ATOM 1345 C C . GLY A 1 181 ? 17.324 -9.286 -15.192 1.00 77.94 181 GLY A C 1
ATOM 1346 O O . GLY A 1 181 ? 16.788 -10.389 -15.092 1.00 77.94 181 GLY A O 1
ATOM 1347 N N . ARG A 1 182 ? 17.145 -8.341 -14.256 1.00 81.19 182 ARG A N 1
ATOM 1348 C CA . ARG A 1 182 ? 16.236 -8.518 -13.112 1.00 81.19 182 ARG A CA 1
ATOM 1349 C C . ARG A 1 182 ? 14.786 -8.532 -13.595 1.00 81.19 182 ARG A C 1
ATOM 1351 O O . ARG A 1 182 ? 14.351 -7.647 -14.327 1.00 81.19 182 ARG A O 1
ATOM 1358 N N . LEU A 1 183 ? 14.023 -9.515 -13.127 1.00 82.38 183 LEU A N 1
ATOM 1359 C CA . LEU A 1 183 ? 12.599 -9.623 -13.415 1.00 82.38 183 LEU A CA 1
ATOM 1360 C C . LEU A 1 183 ? 11.787 -8.806 -12.404 1.00 82.38 183 LEU A C 1
ATOM 1362 O O . LEU A 1 183 ? 11.813 -9.061 -11.197 1.00 82.38 183 LEU A O 1
ATOM 1366 N N . TRP A 1 184 ? 11.046 -7.828 -12.913 1.00 84.19 184 TRP A N 1
ATOM 1367 C CA . TRP A 1 184 ? 10.091 -7.030 -12.151 1.00 84.19 184 TRP A CA 1
ATOM 1368 C C . TRP A 1 184 ? 8.690 -7.558 -12.368 1.00 84.19 184 TRP A C 1
ATOM 1370 O O . TRP A 1 184 ? 8.331 -7.918 -13.488 1.00 84.19 184 TRP A O 1
ATOM 1380 N N . TYR A 1 185 ? 7.887 -7.583 -11.312 1.00 84.56 185 TYR A N 1
ATOM 1381 C CA . TYR A 1 185 ? 6.514 -8.043 -11.421 1.00 84.56 185 TYR A CA 1
ATOM 1382 C C . TYR A 1 185 ? 5.679 -7.090 -12.270 1.00 84.56 185 TYR A C 1
ATOM 1384 O O . TYR A 1 185 ? 5.815 -5.869 -12.156 1.00 84.56 185 TYR A O 1
ATOM 1392 N N . LYS A 1 186 ? 4.821 -7.657 -13.119 1.00 85.81 186 LYS A N 1
ATOM 1393 C CA . LYS A 1 186 ? 3.937 -6.918 -14.016 1.00 85.81 186 LYS A CA 1
ATOM 1394 C C . LYS A 1 186 ? 2.484 -7.114 -13.605 1.00 85.81 186 LYS A C 1
ATOM 1396 O O . LYS A 1 186 ? 1.906 -8.177 -13.824 1.00 85.81 186 LYS A O 1
ATOM 1401 N N . TYR A 1 187 ? 1.890 -6.069 -13.047 1.00 86.25 187 TYR A N 1
ATOM 1402 C CA . TYR A 1 187 ? 0.453 -6.025 -12.806 1.00 86.25 187 TYR A CA 1
ATOM 1403 C C . TYR A 1 187 ? -0.298 -5.723 -14.119 1.00 86.25 187 TYR A C 1
ATOM 1405 O O . TYR A 1 187 ? 0.305 -5.184 -15.048 1.00 86.25 187 TYR A O 1
ATOM 1413 N N . PRO A 1 188 ? -1.593 -6.068 -14.236 1.00 85.19 188 PRO A N 1
ATOM 1414 C CA . PRO A 1 188 ? -2.408 -5.681 -15.393 1.00 85.19 188 PRO A CA 1
ATOM 1415 C C . PRO A 1 188 ? -2.767 -4.187 -15.439 1.00 85.19 188 PRO A C 1
ATOM 1417 O O . PRO A 1 188 ? -2.908 -3.626 -16.523 1.00 85.19 188 PRO A O 1
ATOM 1420 N N . SER A 1 189 ? -2.903 -3.541 -14.277 1.00 87.44 189 SER A N 1
ATOM 1421 C CA . SER A 1 189 ? -3.210 -2.115 -14.141 1.00 87.44 189 SER A CA 1
ATOM 1422 C C . SER A 1 189 ? -2.775 -1.579 -12.772 1.00 87.44 189 SER A C 1
ATOM 1424 O O . SER A 1 189 ? -2.471 -2.351 -11.859 1.00 87.44 189 SER A O 1
ATOM 1426 N N . TRP A 1 190 ? -2.788 -0.252 -12.596 1.00 90.06 190 TRP A N 1
ATOM 1427 C CA . TRP A 1 190 ? -2.567 0.371 -11.285 1.00 90.06 190 TRP A CA 1
ATOM 1428 C C . TRP A 1 190 ? -3.586 -0.094 -10.243 1.00 90.06 190 TRP A C 1
ATOM 1430 O O . TRP A 1 190 ? -3.210 -0.400 -9.114 1.00 90.06 190 TRP A O 1
ATOM 1440 N N . LYS A 1 191 ? -4.854 -0.231 -10.641 1.00 91.88 191 LYS A N 1
ATOM 1441 C CA . LYS A 1 191 ? -5.913 -0.778 -9.792 1.00 91.88 191 LYS A CA 1
ATOM 1442 C C . LYS A 1 191 ? -5.612 -2.218 -9.381 1.00 91.88 191 LYS A C 1
ATOM 1444 O O . LYS A 1 191 ? -5.659 -2.523 -8.196 1.00 91.88 191 LYS A O 1
ATOM 1449 N N . ASP A 1 192 ? -5.215 -3.077 -10.317 1.00 89.75 192 ASP A N 1
ATOM 1450 C CA . ASP A 1 192 ? -4.881 -4.477 -10.011 1.00 89.75 192 ASP A CA 1
ATOM 1451 C C . ASP A 1 192 ? -3.634 -4.617 -9.128 1.00 89.75 192 ASP A C 1
ATOM 1453 O O . ASP A 1 192 ? -3.468 -5.630 -8.452 1.00 89.75 192 ASP A O 1
ATOM 1457 N N . SER A 1 193 ? -2.760 -3.605 -9.093 1.00 91.88 193 SER A N 1
ATOM 1458 C CA . SER A 1 193 ? -1.609 -3.600 -8.183 1.00 91.88 193 SER A CA 1
ATOM 1459 C C . SER A 1 193 ? -1.999 -3.491 -6.708 1.00 91.88 193 SER A C 1
ATOM 1461 O O . SER A 1 193 ? -1.238 -3.922 -5.844 1.00 91.88 193 SER A O 1
ATOM 1463 N N . VAL A 1 194 ? -3.192 -2.971 -6.410 1.00 94.19 194 VAL A N 1
ATOM 1464 C CA . VAL A 1 194 ? -3.704 -2.795 -5.040 1.00 94.19 194 VAL A CA 1
ATOM 1465 C C . VAL A 1 194 ? -4.984 -3.572 -4.771 1.00 94.19 194 VAL A C 1
ATOM 1467 O O . VAL A 1 194 ? -5.286 -3.834 -3.615 1.00 94.19 194 VAL A O 1
ATOM 1470 N N . ASN A 1 195 ? -5.718 -3.954 -5.814 1.00 91.50 195 ASN A N 1
ATOM 1471 C CA . ASN A 1 195 ? -7.001 -4.628 -5.724 1.00 91.50 195 ASN A CA 1
ATOM 1472 C C . ASN A 1 195 ? -7.185 -5.597 -6.893 1.00 91.50 195 ASN A C 1
ATOM 1474 O O . ASN A 1 195 ? -7.881 -5.294 -7.860 1.00 91.50 195 ASN A O 1
ATOM 1478 N N . SER A 1 196 ? -6.600 -6.783 -6.781 1.00 85.00 196 SER A N 1
ATOM 1479 C CA . SER A 1 196 ? -6.896 -7.888 -7.685 1.00 85.00 196 SER A CA 1
ATOM 1480 C C . SER A 1 196 ? -7.562 -9.004 -6.883 1.00 85.00 196 SER A C 1
ATOM 1482 O O . SER A 1 196 ? -6.947 -9.535 -5.956 1.00 85.00 196 SER A O 1
ATOM 1484 N N . PRO A 1 197 ? -8.814 -9.387 -7.191 1.00 64.31 197 PRO A N 1
ATOM 1485 C CA . PRO A 1 197 ? -9.499 -10.464 -6.475 1.00 64.31 197 PRO A CA 1
ATOM 1486 C C . PRO A 1 197 ? -8.861 -11.851 -6.688 1.00 64.31 197 PRO A C 1
ATOM 1488 O O . PRO A 1 197 ? -9.329 -12.816 -6.091 1.00 64.31 197 PRO A O 1
ATOM 1491 N N . GLY A 1 198 ? -7.788 -11.945 -7.484 1.00 58.72 198 GLY A N 1
ATOM 1492 C CA . GLY A 1 198 ? -7.164 -13.195 -7.896 1.00 58.72 198 GLY A CA 1
ATOM 1493 C C . GLY A 1 198 ? -8.011 -13.902 -8.955 1.00 58.72 198 GLY A C 1
ATOM 1494 O O . GLY A 1 198 ? -9.232 -13.977 -8.854 1.00 58.72 198 GLY A O 1
ATOM 1495 N N . SER A 1 199 ? -7.365 -14.424 -9.993 1.00 45.72 199 SER A N 1
ATOM 1496 C CA . SER A 1 199 ? -7.957 -15.430 -10.877 1.00 45.72 199 SER A CA 1
ATOM 1497 C C . SER A 1 199 ? -7.144 -16.705 -10.716 1.00 45.72 199 SER A C 1
ATOM 1499 O O . SER A 1 199 ? -5.920 -16.642 -10.725 1.00 45.72 199 SER A O 1
ATOM 1501 N N . SER A 1 200 ? -7.792 -17.869 -10.644 1.00 41.41 200 SER A N 1
ATOM 1502 C CA . SER A 1 200 ? -7.104 -19.172 -10.653 1.00 41.41 200 SER A CA 1
ATOM 1503 C C . SER A 1 200 ? -6.281 -19.425 -11.927 1.00 41.41 200 SER A C 1
ATOM 1505 O O . SER A 1 200 ? -5.536 -20.400 -11.988 1.00 41.41 200 SER A O 1
ATOM 1507 N N . THR A 1 201 ? -6.409 -18.568 -12.946 1.00 38.16 201 THR A N 1
ATOM 1508 C CA . THR A 1 201 ? -5.732 -18.695 -14.243 1.00 38.16 201 THR A CA 1
ATOM 1509 C C . THR A 1 201 ? -4.613 -17.681 -14.474 1.00 38.16 201 THR A C 1
ATOM 1511 O O . THR A 1 201 ? -3.832 -17.850 -15.410 1.00 38.16 201 THR A O 1
ATOM 1514 N N . THR A 1 202 ? -4.491 -16.640 -13.645 1.00 45.41 202 THR A N 1
ATOM 1515 C CA . THR A 1 202 ? -3.417 -15.647 -13.755 1.00 45.41 202 THR A CA 1
ATOM 1516 C C . THR A 1 202 ? -2.747 -15.507 -12.398 1.00 45.41 202 THR A C 1
ATOM 1518 O O . THR A 1 202 ? -3.398 -15.141 -11.429 1.00 45.41 202 THR A O 1
ATOM 1521 N N . ASN A 1 203 ? -1.434 -15.761 -12.327 1.00 51.22 203 ASN A N 1
ATOM 1522 C CA . ASN A 1 203 ? -0.572 -15.565 -11.147 1.00 51.22 203 ASN A CA 1
ATOM 1523 C C . ASN A 1 203 ? -0.458 -14.070 -10.737 1.00 51.22 203 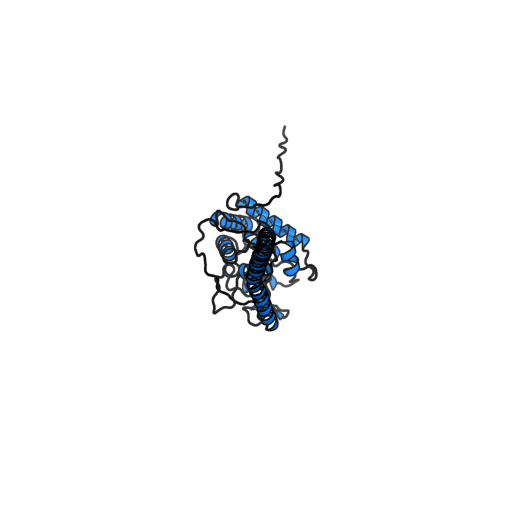ASN A C 1
ATOM 1525 O O . ASN A 1 203 ? 0.633 -13.593 -10.431 1.00 51.22 203 ASN A O 1
ATOM 1529 N N . THR A 1 204 ? -1.550 -13.302 -10.811 1.00 56.00 204 THR A N 1
ATOM 1530 C CA . THR A 1 204 ? -1.662 -11.856 -10.613 1.00 56.00 204 THR A CA 1
ATOM 1531 C C . THR A 1 204 ? -2.191 -11.561 -9.209 1.00 56.00 204 THR A C 1
ATOM 1533 O O . THR A 1 204 ? -3.354 -11.213 -9.035 1.00 56.00 204 THR A O 1
ATOM 1536 N N . THR A 1 205 ? -1.349 -11.715 -8.190 1.00 78.00 205 THR A N 1
ATOM 1537 C CA . THR A 1 205 ? -1.680 -11.316 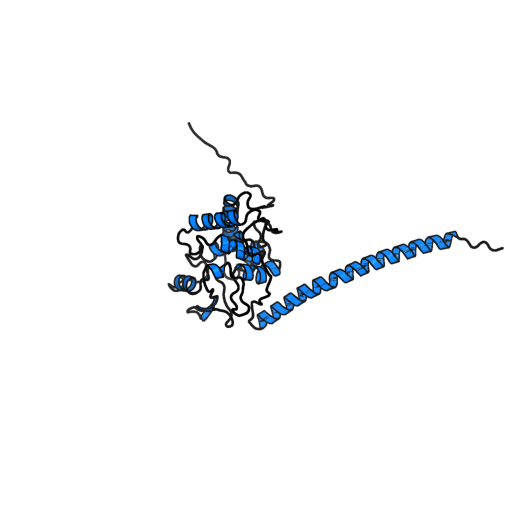-6.812 1.00 78.00 205 THR A CA 1
ATOM 1538 C C . THR A 1 205 ? -1.365 -9.831 -6.618 1.00 78.00 205 THR A C 1
ATOM 1540 O O . THR A 1 205 ? -0.292 -9.399 -7.041 1.00 78.00 205 THR A O 1
ATOM 1543 N N . ASP A 1 206 ? -2.263 -9.057 -6.007 1.00 89.12 206 ASP A N 1
ATOM 1544 C CA . ASP A 1 206 ? -2.054 -7.637 -5.670 1.00 89.12 206 ASP A CA 1
ATOM 1545 C C . ASP A 1 206 ? -1.006 -7.433 -4.549 1.00 89.12 206 ASP A C 1
ATOM 1547 O O . ASP A 1 206 ? -0.516 -8.387 -3.935 1.00 89.12 206 ASP A O 1
ATOM 1551 N N . GLN A 1 207 ? -0.615 -6.188 -4.277 1.00 91.69 207 GLN A N 1
ATOM 1552 C CA . GLN A 1 207 ? 0.337 -5.887 -3.207 1.00 91.69 207 GLN A CA 1
ATOM 1553 C C . GLN A 1 207 ? -0.194 -6.270 -1.811 1.00 91.69 207 GLN A C 1
ATOM 1555 O O . GLN A 1 207 ? 0.564 -6.881 -1.056 1.00 91.69 207 GLN A O 1
ATOM 1560 N N . PRO A 1 208 ? -1.457 -5.995 -1.426 1.00 93.38 208 PRO A N 1
ATOM 1561 C CA . PRO A 1 208 ? -1.957 -6.429 -0.122 1.00 93.38 208 PRO A CA 1
ATOM 1562 C C . PRO A 1 208 ? -1.905 -7.948 0.089 1.00 93.38 208 PRO A C 1
ATOM 1564 O O . PRO A 1 208 ? -1.559 -8.406 1.178 1.00 93.38 208 PRO A O 1
ATOM 1567 N N . SER A 1 209 ? -2.168 -8.753 -0.942 1.00 89.38 209 SER A N 1
ATOM 1568 C CA . SER A 1 209 ? -2.035 -10.212 -0.847 1.00 89.38 209 SER A CA 1
ATOM 1569 C C . SER A 1 209 ? -0.585 -10.673 -0.704 1.00 89.38 209 SER A C 1
ATOM 1571 O O . SER A 1 209 ? -0.323 -11.617 0.046 1.00 89.38 209 SER A O 1
ATOM 1573 N N . LEU A 1 210 ? 0.377 -9.986 -1.334 1.00 87.38 210 LEU A N 1
ATOM 1574 C CA . LEU A 1 210 ? 1.803 -10.183 -1.055 1.00 87.38 210 LEU A CA 1
ATOM 1575 C C . LEU A 1 210 ? 2.116 -9.881 0.418 1.00 87.38 210 LEU A C 1
ATOM 1577 O O . LEU A 1 210 ? 2.713 -10.714 1.107 1.00 87.38 210 LEU A O 1
ATOM 1581 N N . MET A 1 211 ? 1.691 -8.708 0.895 1.00 92.25 211 MET A N 1
ATOM 1582 C CA . MET A 1 211 ? 1.929 -8.243 2.263 1.00 92.25 211 MET A CA 1
ATOM 1583 C C . MET A 1 211 ? 1.378 -9.238 3.290 1.00 92.25 211 MET A C 1
ATOM 1585 O O . MET A 1 211 ? 2.073 -9.610 4.240 1.00 92.25 211 MET A O 1
ATOM 1589 N N . LYS A 1 212 ? 0.174 -9.762 3.036 1.00 90.06 212 LYS A N 1
ATOM 1590 C CA . LYS A 1 212 ? -0.409 -10.837 3.833 1.00 90.06 212 LYS A CA 1
ATOM 1591 C C . LYS A 1 212 ? 0.471 -12.086 3.831 1.00 90.06 212 LYS A C 1
ATOM 1593 O O . LYS A 1 212 ? 0.921 -12.530 4.883 1.00 90.06 212 LYS A O 1
ATOM 1598 N N . LYS A 1 213 ? 0.688 -12.681 2.655 1.00 84.06 213 LYS A N 1
ATOM 1599 C CA . LYS A 1 213 ? 1.265 -14.030 2.526 1.00 84.06 213 LYS A CA 1
ATOM 1600 C C . LYS A 1 213 ? 2.721 -14.108 2.995 1.00 84.06 213 LYS A C 1
ATOM 1602 O O . LYS A 1 213 ? 3.139 -15.166 3.466 1.00 84.06 213 LYS A O 1
ATOM 1607 N N . VAL A 1 214 ? 3.487 -13.028 2.824 1.00 83.38 214 VAL A N 1
ATOM 1608 C CA . VAL A 1 214 ? 4.943 -13.012 3.054 1.00 83.38 214 VAL A CA 1
ATOM 1609 C C . VAL A 1 214 ? 5.336 -12.430 4.409 1.00 83.38 214 VAL A C 1
ATOM 1611 O O . VAL A 1 214 ? 6.386 -12.821 4.927 1.00 83.38 214 VAL A O 1
ATOM 1614 N N . TYR A 1 215 ? 4.530 -11.522 4.964 1.00 89.12 215 TYR A N 1
ATOM 1615 C CA . TYR A 1 215 ? 4.881 -10.779 6.176 1.00 89.12 215 TYR A CA 1
ATOM 1616 C C . TYR A 1 215 ? 3.864 -11.016 7.292 1.00 89.12 215 TYR A C 1
ATOM 1618 O O . TYR A 1 215 ? 4.233 -11.527 8.347 1.00 89.12 215 TYR A O 1
ATOM 1626 N N . LEU A 1 216 ? 2.581 -10.729 7.053 1.00 87.88 216 LEU A N 1
ATOM 1627 C CA . LEU A 1 216 ? 1.554 -10.851 8.092 1.00 87.88 216 LEU A CA 1
ATOM 1628 C C . LEU A 1 216 ? 1.354 -12.304 8.551 1.00 87.88 216 LEU A C 1
ATOM 1630 O O . LEU A 1 216 ? 1.335 -12.577 9.746 1.00 87.88 216 LEU A O 1
ATOM 1634 N N . ASP A 1 217 ? 1.263 -13.250 7.613 1.00 86.12 217 ASP A N 1
ATOM 1635 C CA . ASP A 1 217 ? 1.127 -14.684 7.903 1.00 86.12 217 ASP A CA 1
ATOM 1636 C C . ASP A 1 217 ? 2.396 -15.292 8.544 1.00 86.12 217 ASP A C 1
ATOM 1638 O O . ASP A 1 217 ? 2.352 -16.429 9.016 1.00 86.12 217 ASP A O 1
ATOM 1642 N N . ASP A 1 218 ? 3.520 -14.567 8.533 1.00 86.31 218 ASP A N 1
ATOM 1643 C CA . ASP A 1 218 ? 4.762 -14.912 9.242 1.00 86.31 218 ASP A CA 1
ATOM 1644 C C . ASP A 1 218 ? 4.861 -14.176 10.601 1.00 86.31 218 ASP A C 1
ATOM 1646 O O . ASP A 1 218 ? 5.874 -14.280 11.290 1.00 86.31 218 ASP A O 1
ATOM 1650 N N . GLY A 1 219 ? 3.814 -13.445 11.009 1.00 87.00 219 GLY A N 1
ATOM 1651 C CA . GLY A 1 219 ? 3.747 -12.735 12.290 1.00 87.00 219 GLY A CA 1
ATOM 1652 C C . GLY A 1 219 ? 4.517 -11.412 12.328 1.00 87.00 219 GLY A C 1
ATOM 1653 O O . GLY A 1 219 ? 4.798 -10.901 13.411 1.00 87.00 219 GLY A O 1
ATOM 1654 N N . LEU A 1 220 ? 4.876 -10.843 11.173 1.00 91.31 220 LEU A N 1
ATOM 1655 C CA . LEU A 1 220 ? 5.552 -9.546 11.098 1.00 91.31 220 LEU A CA 1
ATOM 1656 C C . LEU A 1 220 ? 4.509 -8.427 11.178 1.00 91.31 220 LEU A C 1
ATOM 1658 O O . LEU A 1 220 ? 3.927 -8.035 10.169 1.00 91.31 220 LEU A O 1
ATOM 1662 N N . LEU A 1 221 ? 4.243 -7.955 12.395 1.00 91.69 221 LEU A N 1
ATOM 1663 C CA . LEU A 1 221 ? 3.158 -7.011 12.678 1.00 91.69 221 LEU A CA 1
ATOM 1664 C C . LEU A 1 2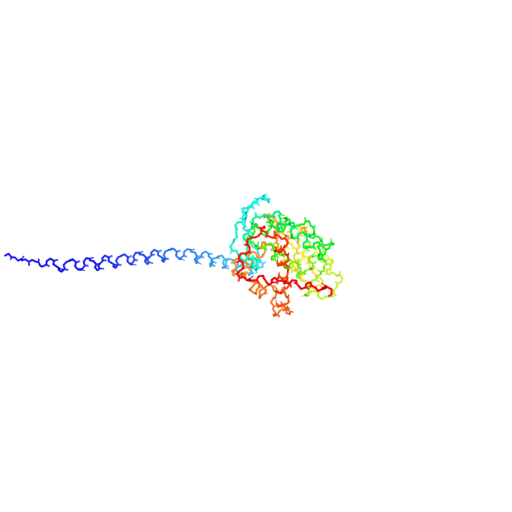21 ? 3.635 -5.560 12.685 1.00 91.69 221 LEU A C 1
ATOM 1666 O O . LEU A 1 221 ? 2.967 -4.681 12.149 1.00 91.69 221 LEU A O 1
ATOM 1670 N N . THR A 1 222 ? 4.790 -5.300 13.292 1.00 94.00 222 THR A N 1
ATOM 1671 C CA . THR A 1 222 ? 5.297 -3.934 13.469 1.00 94.00 222 THR A CA 1
ATOM 1672 C C . THR A 1 222 ? 5.994 -3.420 12.211 1.00 94.00 222 THR A C 1
ATOM 1674 O O . THR A 1 222 ? 6.538 -4.196 11.423 1.00 94.00 222 THR A O 1
ATOM 1677 N N . ILE A 1 223 ? 6.065 -2.091 12.066 1.00 92.81 223 ILE A N 1
ATOM 1678 C CA . ILE A 1 223 ? 6.858 -1.435 11.012 1.00 92.81 223 ILE A CA 1
ATOM 1679 C C . ILE A 1 223 ? 8.290 -1.985 10.983 1.00 92.81 223 ILE A C 1
ATOM 1681 O O . ILE A 1 223 ? 8.769 -2.359 9.921 1.00 92.81 223 ILE A O 1
ATOM 1685 N N . GLY A 1 224 ? 8.956 -2.102 12.137 1.00 91.75 224 GLY A N 1
ATOM 1686 C CA . GLY A 1 224 ? 10.332 -2.605 12.202 1.00 91.75 224 GLY A CA 1
ATOM 1687 C C . GLY A 1 224 ? 10.468 -4.052 11.721 1.00 91.75 224 GLY A C 1
ATOM 1688 O O . GLY A 1 224 ? 11.344 -4.352 10.918 1.00 91.75 224 GLY A O 1
ATOM 1689 N N . GLN A 1 225 ? 9.566 -4.945 12.144 1.00 93.38 225 GLN A N 1
ATOM 1690 C CA . GLN A 1 225 ? 9.565 -6.342 11.690 1.00 93.38 225 GLN A CA 1
ATOM 1691 C C . GLN A 1 225 ? 9.315 -6.466 10.185 1.00 93.38 225 GLN A C 1
ATOM 1693 O O . GLN A 1 225 ? 9.949 -7.283 9.520 1.00 93.38 225 GLN A O 1
ATOM 1698 N N . TYR A 1 226 ? 8.391 -5.666 9.650 1.00 93.19 226 TYR A N 1
ATOM 1699 C CA . TYR A 1 226 ? 8.130 -5.619 8.217 1.00 93.19 226 TYR A CA 1
ATOM 1700 C C . TYR A 1 226 ? 9.359 -5.118 7.451 1.00 93.19 226 TYR A C 1
ATOM 1702 O O . TYR A 1 226 ? 9.809 -5.792 6.526 1.00 93.19 226 TYR A O 1
ATOM 1710 N N . LEU A 1 227 ? 9.938 -3.982 7.857 1.00 90.12 227 LEU A N 1
ATOM 1711 C CA . LEU A 1 227 ? 11.073 -3.360 7.169 1.00 90.12 227 LEU A CA 1
ATOM 1712 C C . LEU A 1 227 ? 12.332 -4.219 7.207 1.00 90.12 227 LEU A C 1
ATOM 1714 O O . LEU A 1 227 ? 12.936 -4.414 6.156 1.00 90.12 227 LEU A O 1
ATOM 1718 N N . GLY A 1 228 ? 12.641 -4.841 8.347 1.00 88.00 228 GLY A N 1
ATOM 1719 C CA . GLY A 1 228 ? 13.785 -5.747 8.476 1.00 88.00 228 GLY A CA 1
ATOM 1720 C C . GLY A 1 228 ? 13.728 -6.968 7.548 1.00 88.00 228 GLY A C 1
ATOM 1721 O O . GLY A 1 228 ? 14.717 -7.682 7.410 1.00 88.00 228 GLY A O 1
ATOM 1722 N N . ARG A 1 229 ? 12.589 -7.225 6.887 1.00 87.19 229 ARG A N 1
ATOM 1723 C CA . ARG A 1 229 ? 12.467 -8.232 5.823 1.00 87.19 229 ARG A CA 1
ATOM 1724 C C . ARG A 1 229 ? 12.188 -7.644 4.444 1.00 87.19 229 ARG A C 1
ATOM 1726 O O . ARG A 1 229 ? 12.607 -8.227 3.451 1.00 87.19 229 ARG A O 1
ATOM 1733 N N . TYR A 1 230 ? 11.409 -6.572 4.363 1.00 85.50 230 TYR A N 1
ATOM 1734 C CA . TYR A 1 230 ? 10.979 -5.980 3.101 1.00 85.50 230 TYR A CA 1
ATOM 1735 C C . TYR A 1 230 ? 12.088 -5.150 2.448 1.00 85.50 230 TYR A C 1
ATOM 1737 O O . TYR A 1 230 ? 12.330 -5.288 1.253 1.00 85.50 230 TYR A O 1
ATOM 1745 N N . ALA A 1 231 ? 12.759 -4.319 3.243 1.00 83.25 231 ALA A N 1
ATOM 1746 C CA . ALA A 1 231 ? 13.808 -3.402 2.818 1.00 83.25 231 ALA A CA 1
ATOM 1747 C C . ALA A 1 231 ? 14.903 -3.359 3.900 1.00 83.25 231 ALA A C 1
ATOM 1749 O O . ALA A 1 231 ? 15.053 -2.340 4.578 1.00 83.25 231 ALA A O 1
ATOM 1750 N N . PRO A 1 232 ? 15.632 -4.472 4.110 1.00 82.44 232 PRO A N 1
ATOM 1751 C CA . PRO A 1 232 ? 16.607 -4.566 5.186 1.00 82.44 232 PRO A CA 1
ATOM 1752 C C . PRO A 1 232 ? 17.791 -3.627 4.948 1.00 82.44 232 PRO A C 1
ATOM 1754 O O . PRO A 1 232 ? 18.207 -3.394 3.805 1.00 82.44 232 PRO A O 1
ATOM 1757 N N . ALA A 1 233 ? 18.395 -3.152 6.034 1.00 81.88 233 ALA A N 1
ATOM 1758 C CA . ALA A 1 233 ? 19.600 -2.327 5.984 1.00 81.88 233 ALA A CA 1
ATOM 1759 C C . ALA A 1 233 ? 20.791 -3.023 5.294 1.00 81.88 233 ALA A C 1
ATOM 1761 O O . ALA A 1 233 ? 21.642 -2.349 4.714 1.00 81.88 233 ALA A O 1
ATOM 1762 N N . SER A 1 234 ? 20.830 -4.364 5.288 1.00 79.44 234 SER A N 1
ATOM 1763 C CA . SER A 1 234 ? 21.838 -5.154 4.558 1.00 79.44 234 SER A CA 1
ATOM 1764 C C . SER A 1 234 ? 21.872 -4.865 3.058 1.00 79.44 234 SER A C 1
ATOM 1766 O O . SER A 1 234 ? 22.909 -5.049 2.425 1.00 79.44 234 SER A O 1
ATOM 1768 N N . ASP A 1 235 ? 20.757 -4.388 2.508 1.00 76.62 235 ASP A N 1
ATOM 1769 C CA . ASP A 1 235 ? 20.596 -4.088 1.087 1.00 76.62 235 ASP A CA 1
ATOM 1770 C C . ASP A 1 235 ? 20.813 -2.587 0.802 1.00 76.62 235 ASP A C 1
ATOM 1772 O O . ASP A 1 235 ? 20.520 -2.106 -0.291 1.00 76.62 235 ASP A O 1
ATOM 1776 N N . GLY A 1 236 ? 21.331 -1.836 1.785 1.00 79.75 236 GLY A N 1
ATOM 1777 C CA . GLY A 1 236 ? 21.597 -0.399 1.684 1.00 79.75 236 GLY A CA 1
ATOM 1778 C C . GLY A 1 236 ? 20.388 0.494 1.975 1.00 79.75 236 GLY A C 1
ATOM 1779 O O . GLY A 1 236 ? 20.438 1.691 1.692 1.00 79.75 236 GLY A O 1
ATOM 1780 N N . ASN A 1 237 ? 19.306 -0.061 2.528 1.00 82.31 237 ASN A N 1
ATOM 1781 C CA . ASN A 1 237 ? 18.114 0.704 2.895 1.00 82.31 237 ASN A CA 1
ATOM 1782 C C . ASN A 1 237 ? 18.283 1.423 4.240 1.00 82.31 237 ASN A C 1
ATOM 1784 O O . ASN A 1 237 ? 18.865 0.889 5.182 1.00 82.31 237 ASN A O 1
ATOM 1788 N N . ASP A 1 238 ? 17.694 2.612 4.360 1.00 86.00 238 ASP A N 1
ATOM 1789 C CA . ASP A 1 238 ? 17.565 3.310 5.640 1.00 86.00 238 ASP A CA 1
ATOM 1790 C C . ASP A 1 238 ? 16.200 2.988 6.269 1.00 86.00 238 ASP A C 1
ATOM 1792 O O . ASP A 1 238 ? 15.180 3.620 5.974 1.00 86.00 238 ASP A O 1
ATOM 1796 N N . GLU A 1 239 ? 16.181 1.979 7.144 1.00 85.88 239 GLU A N 1
ATOM 1797 C CA . GLU A 1 239 ? 14.969 1.540 7.847 1.00 85.88 239 GLU A CA 1
ATOM 1798 C C . GLU A 1 239 ? 14.367 2.642 8.738 1.00 85.88 239 GLU A C 1
ATOM 1800 O O . GLU A 1 239 ? 13.152 2.675 8.946 1.00 85.88 239 GLU A O 1
ATOM 1805 N N . SER A 1 240 ? 15.185 3.578 9.235 1.00 87.69 240 SER A N 1
ATOM 1806 C CA . SER A 1 240 ? 14.721 4.699 10.060 1.00 87.69 240 SER A CA 1
ATOM 1807 C C . SER A 1 240 ? 13.936 5.702 9.219 1.00 87.69 240 SER A C 1
ATOM 1809 O O . SER A 1 240 ? 12.815 6.080 9.577 1.00 87.69 240 SER A O 1
ATOM 1811 N N . VAL A 1 241 ? 14.478 6.081 8.058 1.00 88.62 241 VAL A N 1
ATOM 1812 C CA . VAL A 1 241 ? 13.791 6.955 7.097 1.00 88.62 241 VAL A CA 1
ATOM 1813 C C . VAL A 1 241 ? 12.522 6.285 6.581 1.00 88.62 241 VAL A C 1
ATOM 1815 O O . VAL A 1 241 ? 11.461 6.912 6.589 1.00 88.62 241 VAL A O 1
ATOM 1818 N N . TYR A 1 242 ? 12.596 5.007 6.203 1.00 90.25 242 TYR A N 1
ATOM 1819 C CA . TYR A 1 242 ? 11.436 4.255 5.728 1.00 90.25 242 TYR A CA 1
ATOM 1820 C C . TYR A 1 242 ? 10.343 4.209 6.810 1.00 90.25 242 TYR A C 1
ATOM 1822 O O . TYR A 1 242 ? 9.190 4.584 6.569 1.00 90.25 242 TYR A O 1
ATOM 1830 N N . GLY A 1 243 ? 10.705 3.834 8.038 1.00 92.06 243 GLY A N 1
ATOM 1831 C CA . GLY A 1 243 ? 9.773 3.761 9.158 1.00 92.06 243 GLY A CA 1
ATOM 1832 C C . GLY A 1 243 ? 9.155 5.113 9.516 1.00 92.06 243 GLY A C 1
ATOM 1833 O O . GLY A 1 243 ? 7.964 5.177 9.831 1.00 92.06 243 GLY A O 1
ATOM 1834 N N . LYS A 1 244 ? 9.925 6.205 9.427 1.00 92.50 244 LYS A N 1
ATOM 1835 C CA . LYS A 1 244 ? 9.423 7.570 9.630 1.00 92.50 244 LYS A CA 1
ATOM 1836 C C . LYS A 1 244 ? 8.368 7.935 8.589 1.00 92.50 244 LYS A C 1
ATOM 1838 O O . LYS A 1 244 ? 7.293 8.393 8.967 1.00 92.50 244 LYS A O 1
ATOM 1843 N N . VAL A 1 245 ? 8.632 7.686 7.307 1.00 91.81 245 VAL A N 1
ATOM 1844 C CA . VAL A 1 245 ? 7.670 8.000 6.241 1.00 91.81 245 VAL A CA 1
ATOM 1845 C C . VAL A 1 245 ? 6.393 7.173 6.376 1.00 91.81 245 VAL A C 1
ATOM 1847 O O . VAL A 1 245 ? 5.305 7.719 6.196 1.00 91.81 245 VAL A O 1
ATOM 1850 N N . LEU A 1 246 ? 6.486 5.892 6.752 1.00 94.62 246 LEU A N 1
ATOM 1851 C CA . LEU A 1 246 ? 5.295 5.084 7.040 1.00 94.62 246 LEU A CA 1
ATOM 1852 C C . LEU A 1 246 ? 4.437 5.718 8.133 1.00 94.62 246 LEU A C 1
ATOM 1854 O O . LEU A 1 246 ? 3.235 5.892 7.939 1.00 94.62 246 LEU A O 1
ATOM 1858 N N . LYS A 1 247 ? 5.053 6.115 9.251 1.00 95.88 247 LYS A N 1
ATOM 1859 C CA . LYS A 1 247 ? 4.345 6.771 10.359 1.00 95.88 247 LYS A CA 1
ATOM 1860 C C . LYS A 1 247 ? 3.715 8.098 9.939 1.00 95.88 247 LYS A C 1
ATOM 1862 O O . LYS A 1 247 ? 2.581 8.362 10.319 1.00 95.88 247 LYS A O 1
ATOM 1867 N N . GLU A 1 248 ? 4.409 8.911 9.145 1.00 95.81 248 GLU A N 1
ATOM 1868 C CA . GLU A 1 248 ? 3.883 10.188 8.644 1.00 95.81 248 GLU A CA 1
ATOM 1869 C C . GLU A 1 248 ? 2.664 9.998 7.732 1.00 95.81 248 GLU A C 1
ATOM 1871 O O . GLU A 1 248 ? 1.664 10.706 7.870 1.00 95.81 248 GLU A O 1
ATOM 1876 N N . VAL A 1 249 ? 2.726 9.032 6.811 1.00 97.62 249 VAL A N 1
ATOM 1877 C CA . VAL A 1 249 ? 1.608 8.716 5.912 1.00 97.62 249 VAL A CA 1
ATOM 1878 C C . VAL A 1 249 ? 0.414 8.189 6.701 1.00 97.62 249 VAL A C 1
ATOM 1880 O O . VAL A 1 249 ? -0.692 8.705 6.539 1.00 97.62 249 VAL A O 1
ATOM 1883 N N . ILE A 1 250 ? 0.645 7.218 7.588 1.00 97.38 250 ILE A N 1
ATOM 1884 C CA . ILE A 1 250 ? -0.392 6.642 8.449 1.00 97.38 250 ILE A CA 1
ATOM 1885 C C . ILE A 1 250 ? -1.036 7.741 9.302 1.00 97.38 250 ILE A C 1
ATOM 1887 O O . ILE A 1 250 ? -2.249 7.920 9.240 1.00 97.38 250 ILE A O 1
ATOM 1891 N N . GLY A 1 251 ? -0.242 8.546 10.012 1.00 96.50 251 GLY A N 1
ATOM 1892 C CA . GLY A 1 251 ? -0.743 9.634 10.856 1.00 96.50 251 GLY A CA 1
ATOM 1893 C C . GLY A 1 251 ? -1.556 10.675 10.081 1.00 96.50 251 GLY A C 1
ATOM 1894 O O . GLY A 1 251 ? -2.599 11.127 10.553 1.00 96.50 251 GLY A O 1
ATOM 1895 N N . SER A 1 252 ? -1.141 11.014 8.856 1.00 97.06 252 SER A N 1
ATOM 1896 C CA . SER A 1 252 ? -1.909 11.919 7.996 1.00 97.06 252 SER A CA 1
ATOM 1897 C C . SER A 1 252 ? -3.260 11.330 7.584 1.00 97.06 252 SER A C 1
ATOM 1899 O O . SER A 1 252 ? -4.245 12.066 7.563 1.00 97.06 252 SER A O 1
ATOM 1901 N N . ILE A 1 253 ? -3.328 10.037 7.259 1.00 98.06 253 ILE A N 1
ATOM 1902 C CA . ILE A 1 253 ? -4.595 9.392 6.890 1.00 98.06 253 ILE A CA 1
ATOM 1903 C C . ILE A 1 253 ? -5.500 9.255 8.116 1.00 98.06 253 ILE A C 1
ATOM 1905 O O . ILE A 1 253 ? -6.687 9.544 8.000 1.00 98.06 253 ILE A O 1
ATOM 1909 N N . ILE A 1 254 ? -4.954 8.917 9.291 1.00 96.19 254 ILE A N 1
ATOM 1910 C CA . ILE A 1 254 ? -5.703 8.901 10.559 1.00 96.19 254 ILE A CA 1
ATOM 1911 C C . ILE A 1 254 ? -6.343 10.267 10.814 1.00 96.19 254 ILE A C 1
ATOM 1913 O O . ILE A 1 254 ? -7.545 10.347 11.064 1.00 96.19 254 ILE A O 1
ATOM 1917 N N . SER A 1 255 ? -5.567 11.348 10.684 1.00 94.88 255 SER A N 1
ATOM 1918 C CA . SER A 1 255 ? -6.075 12.709 10.877 1.00 94.88 255 SER A CA 1
ATOM 1919 C C . SER A 1 255 ? -7.194 13.067 9.895 1.00 94.88 255 SER A C 1
ATOM 1921 O O . SER A 1 255 ? -8.126 13.769 10.277 1.00 94.88 255 SER A O 1
ATOM 1923 N N . ASN A 1 256 ? -7.109 12.606 8.644 1.00 93.38 256 ASN A N 1
ATOM 1924 C CA . ASN A 1 256 ? -8.125 12.867 7.622 1.00 93.38 256 ASN A CA 1
ATOM 1925 C C . ASN A 1 256 ? -9.380 11.993 7.799 1.00 93.38 256 ASN A C 1
ATOM 1927 O O . ASN A 1 256 ? -10.480 12.429 7.472 1.00 93.38 256 ASN A O 1
ATOM 1931 N N . ALA A 1 257 ? -9.217 10.758 8.279 1.00 93.62 257 ALA A N 1
ATOM 1932 C CA . ALA A 1 257 ? -10.292 9.779 8.426 1.00 93.62 257 ALA A CA 1
ATOM 1933 C C . ALA A 1 257 ? -11.079 9.951 9.739 1.00 93.62 257 ALA A C 1
ATOM 1935 O O . ALA A 1 257 ? -12.263 9.615 9.796 1.00 93.62 257 ALA A O 1
ATOM 1936 N N . GLY A 1 258 ? -10.448 10.480 10.793 1.00 92.62 258 GLY A N 1
ATOM 1937 C CA . GLY A 1 258 ? -11.090 10.736 12.081 1.00 92.62 258 GLY A CA 1
ATOM 1938 C C . GLY A 1 258 ? -11.748 9.483 12.667 1.00 92.62 258 GLY A C 1
ATOM 1939 O O . GLY A 1 258 ? -11.131 8.423 12.754 1.00 92.62 258 GLY A O 1
ATOM 1940 N N . SER A 1 259 ? -13.027 9.589 13.039 1.00 91.31 259 SER A N 1
ATOM 1941 C CA . SER A 1 259 ? -13.804 8.501 13.657 1.00 91.31 259 SER A CA 1
ATOM 1942 C C . SER A 1 259 ? -14.086 7.304 12.738 1.00 91.31 259 SER A C 1
ATOM 1944 O O . SER A 1 259 ? -14.604 6.284 13.205 1.00 91.31 259 SER A O 1
ATOM 1946 N N . ALA A 1 260 ? -13.728 7.386 11.452 1.00 89.56 260 ALA A N 1
ATOM 1947 C CA . ALA A 1 260 ? -13.789 6.252 10.533 1.00 89.56 260 ALA A CA 1
ATOM 1948 C C . ALA A 1 260 ? -12.806 5.130 10.901 1.00 89.56 260 ALA A C 1
ATOM 1950 O O . ALA A 1 260 ? -12.985 3.997 10.457 1.00 89.56 260 ALA A O 1
ATOM 1951 N N . LEU A 1 261 ? -11.795 5.421 11.721 1.00 91.69 261 LEU A N 1
ATOM 1952 C CA . LEU A 1 261 ? -10.849 4.450 12.258 1.00 91.69 261 LEU A CA 1
ATOM 1953 C C . LEU A 1 261 ? -10.999 4.360 13.774 1.00 91.69 261 LEU A C 1
ATOM 1955 O O . LEU A 1 261 ? -11.150 5.373 14.455 1.00 91.69 261 LEU A O 1
ATOM 1959 N N . ASN A 1 262 ? -10.895 3.148 14.309 1.00 88.00 262 ASN A N 1
ATOM 1960 C CA . ASN A 1 262 ? -10.703 2.950 15.738 1.00 88.00 262 ASN A CA 1
ATOM 1961 C C . ASN A 1 262 ? -9.229 2.634 15.997 1.00 88.00 262 ASN A C 1
ATOM 1963 O O . ASN A 1 262 ? -8.827 1.476 16.105 1.00 88.00 262 ASN A O 1
ATOM 1967 N N . CYS A 1 263 ? -8.416 3.687 16.041 1.00 79.88 263 CYS A N 1
ATOM 1968 C CA . CYS A 1 263 ? -7.015 3.581 16.415 1.00 79.88 263 CYS A CA 1
ATOM 1969 C C . CYS A 1 263 ? -6.920 3.509 17.935 1.00 79.88 263 CYS A C 1
ATOM 1971 O O . CYS A 1 263 ? -6.797 4.530 18.610 1.00 79.88 263 CYS A O 1
ATOM 1973 N N . THR A 1 264 ? -6.990 2.303 18.491 1.00 59.91 264 THR A N 1
ATOM 1974 C CA . THR A 1 264 ? -6.594 2.049 19.880 1.00 59.91 264 THR A CA 1
ATOM 1975 C C . THR A 1 264 ? -5.073 2.128 19.999 1.00 59.91 264 THR A C 1
ATOM 1977 O O . THR A 1 264 ? -4.407 1.136 20.281 1.00 59.91 264 THR A O 1
ATOM 1980 N N . ASP A 1 265 ? -4.513 3.310 19.760 1.00 56.94 265 ASP A N 1
ATOM 1981 C CA . ASP A 1 265 ? -3.108 3.589 20.008 1.00 56.94 265 ASP A CA 1
ATOM 1982 C C . ASP A 1 265 ? -3.015 4.319 21.346 1.00 56.94 265 ASP A C 1
ATOM 1984 O O . ASP A 1 265 ? -3.465 5.453 21.503 1.00 56.94 265 ASP A O 1
ATOM 1988 N N . ASN A 1 266 ? -2.421 3.654 22.333 1.00 38.97 266 ASN A N 1
ATOM 1989 C CA . ASN A 1 266 ? -2.177 4.168 23.681 1.00 38.97 266 ASN A CA 1
ATOM 1990 C C . ASN A 1 266 ? -1.029 5.206 23.702 1.00 38.97 266 ASN A C 1
ATOM 1992 O O . ASN A 1 266 ? -0.183 5.211 24.595 1.00 38.97 266 ASN A O 1
ATOM 1996 N N . THR A 1 267 ? -0.959 6.063 22.685 1.00 36.59 267 THR A N 1
ATOM 1997 C CA . THR A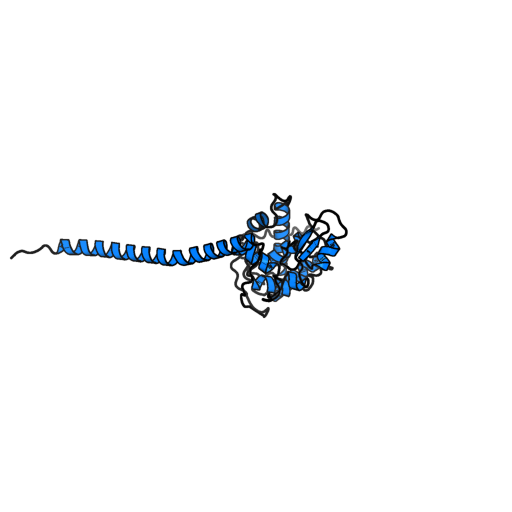 1 267 ? 0.073 7.089 22.526 1.00 36.59 267 THR A CA 1
ATOM 1998 C C . THR A 1 267 ? -0.583 8.428 22.255 1.00 36.59 267 THR A C 1
ATOM 2000 O O . THR A 1 267 ? -1.090 8.703 21.172 1.00 36.59 267 THR A O 1
ATOM 2003 N N . THR A 1 268 ? -0.552 9.239 23.306 1.00 32.91 268 THR A N 1
ATOM 2004 C CA . THR A 1 268 ? -0.781 10.676 23.384 1.00 32.91 268 THR A CA 1
ATOM 2005 C C . THR A 1 268 ? -0.534 11.388 22.056 1.00 32.91 268 THR A C 1
ATOM 2007 O O . THR A 1 268 ? 0.602 11.558 21.612 1.00 32.91 268 THR A O 1
ATOM 2010 N N . VAL A 1 269 ? -1.619 11.870 21.455 1.00 34.84 269 VAL A N 1
ATOM 2011 C CA . VAL A 1 269 ? -1.560 12.957 20.484 1.00 34.84 269 VAL A CA 1
ATOM 2012 C C . VAL A 1 269 ? -0.965 14.148 21.230 1.00 34.84 269 VAL A C 1
ATOM 2014 O O . VAL A 1 269 ? -1.585 14.685 22.147 1.00 34.84 269 VAL A O 1
ATOM 2017 N N . VAL A 1 270 ? 0.266 14.535 20.897 1.00 32.31 270 VAL A N 1
ATOM 2018 C CA . VAL A 1 270 ? 0.809 15.813 21.357 1.00 32.31 270 VAL A CA 1
ATOM 2019 C C . VAL A 1 270 ? 0.078 16.879 20.554 1.00 32.31 270 VAL A C 1
ATOM 2021 O O . VAL A 1 270 ? 0.456 17.208 19.432 1.00 32.31 270 VAL A O 1
ATOM 2024 N N . SER A 1 271 ? -1.041 17.350 21.096 1.00 32.09 271 SER A N 1
ATOM 2025 C CA . SER A 1 271 ? -1.752 18.506 20.572 1.00 32.09 271 SER A CA 1
ATOM 2026 C C . SER A 1 271 ? -0.786 19.686 20.549 1.00 32.09 271 SER A C 1
ATOM 2028 O O . SER A 1 271 ? -0.297 20.118 21.593 1.00 32.09 271 SER A O 1
ATOM 2030 N N . ALA A 1 272 ? -0.509 20.210 19.357 1.00 34.22 272 ALA A N 1
ATOM 2031 C CA . ALA A 1 272 ? 0.106 21.515 19.198 1.00 34.22 272 ALA A CA 1
ATOM 2032 C C . ALA A 1 272 ? -0.860 22.558 19.779 1.00 34.22 272 ALA A C 1
ATOM 2034 O O . ALA A 1 272 ? -1.853 22.925 19.150 1.00 34.22 272 ALA A O 1
ATOM 2035 N N . ALA A 1 273 ? -0.605 22.984 21.015 1.00 33.22 273 ALA A N 1
ATOM 2036 C CA . ALA A 1 273 ? -1.286 24.117 21.612 1.00 33.22 273 ALA A CA 1
ATOM 2037 C C . ALA A 1 273 ? -0.863 25.384 20.861 1.00 33.22 273 ALA A C 1
ATOM 2039 O O . ALA A 1 273 ? 0.317 25.735 20.813 1.00 33.22 273 ALA A O 1
ATOM 2040 N N . GLY A 1 274 ? -1.845 26.045 20.250 1.00 31.31 274 GLY A N 1
ATOM 2041 C CA . GLY A 1 274 ? -1.689 27.362 19.662 1.00 31.31 274 GLY A CA 1
ATOM 2042 C C . GLY A 1 274 ? -1.291 28.391 20.717 1.00 31.31 274 GLY A C 1
ATOM 2043 O O . GLY A 1 274 ? -1.968 28.556 21.728 1.00 31.31 274 GLY A O 1
ATOM 2044 N N . GLY A 1 275 ? -0.203 29.104 20.444 1.00 27.00 275 GLY A N 1
ATOM 2045 C CA . GLY A 1 275 ? 0.106 30.394 21.044 1.00 27.00 275 GLY A CA 1
ATOM 2046 C C . GLY A 1 275 ? -0.185 31.473 20.015 1.00 27.00 275 GLY A C 1
ATOM 2047 O O . GLY A 1 275 ? 0.655 31.788 19.179 1.00 27.00 275 GLY A O 1
ATOM 2048 N N . GLN A 1 276 ? -1.409 31.982 20.045 1.00 29.52 276 GLN A N 1
ATOM 2049 C CA . GLN A 1 276 ? -1.835 33.178 19.336 1.00 29.52 276 GLN A CA 1
ATOM 2050 C C . GLN A 1 276 ? -1.135 34.375 19.996 1.00 29.52 276 GLN A C 1
ATOM 2052 O O . GLN A 1 276 ? -1.313 34.601 21.190 1.00 29.52 276 GLN A O 1
ATOM 2057 N N . GLN A 1 277 ? -0.314 35.108 19.243 1.00 27.27 277 GLN A N 1
ATOM 2058 C CA . GLN A 1 277 ? 0.351 36.317 19.725 1.00 27.27 277 GLN A CA 1
ATOM 2059 C C . GLN A 1 277 ? -0.030 37.495 18.826 1.00 27.27 277 GLN A C 1
ATOM 2061 O O . GLN A 1 277 ? 0.389 37.559 17.673 1.00 27.27 277 GLN A O 1
ATOM 2066 N N . ALA A 1 278 ? -0.879 38.371 19.363 1.00 28.00 278 ALA A N 1
ATOM 2067 C CA . ALA A 1 278 ? -1.025 39.794 19.044 1.00 28.00 278 ALA A CA 1
ATOM 2068 C C . ALA A 1 278 ? -2.041 40.392 20.042 1.00 28.00 278 ALA A C 1
ATOM 2070 O O . ALA A 1 278 ? -2.955 39.666 20.454 1.00 28.00 278 ALA A O 1
ATOM 2071 N N . PRO A 1 279 ? -1.940 41.676 20.422 1.00 37.94 279 PRO A N 1
ATOM 2072 C CA . PRO A 1 279 ? -1.137 42.743 19.816 1.00 37.94 279 PRO A CA 1
ATOM 2073 C C . PRO A 1 279 ? 0.257 42.917 20.424 1.00 37.94 279 PRO A C 1
ATOM 2075 O O . PRO A 1 279 ? 0.404 42.739 21.653 1.00 37.94 279 PRO A O 1
#